Protein AF-A0A7S7EQX2-F1 (afdb_monomer_lite)

Foldseek 3Di:
DDFWDDDDDDQAADQDGADDPDPACEPVQQVRVVVSCVSVVPQAEEIEEEQRHPDLVSCVVLQLRRYHYQYDHPDPDQKDKDKAFADCDDQDVVLLADSGSVSSNNCQNPQHHRPSCPPALKHKDKWFFDEKFKWFADPVRQWIAGLQGDIWGFDDADVQKTKTWDQVCQRRDPWHLDSDPGTDIDIAHNPRGIAMTTTIDDDGGPGHDDPPDDHDPVRPPDPDRRMMMMMMGGNDVVSNVSSCVHPVVLVCCLCPVVVPVDAPDDDRVNSSVRVVVSSVVSNVVSCCVPPNPVVVVVVVVD

Secondary structure (DSSP, 8-state):
--------TT------------SSSTTHHHHHHHHHHHHHT-SSEEEEE-GGG--HHHHHHHHHTTEEEEE--SSS-SEEEEEEE-------HHHHH---HHHHHHHHHTT---GGGTTSSEEEEEEEEEEEEEEEE-TTSSEEE-TTS-EEEEEEEETTEEEEE-HHHHHH-SS-S-SSSSPPEEEE-TT--EEEEEEESSS--SS---TTPPPPGGGG-S---SEEEEEEEE--HHHHHHHIIIIIHHHHIIIIISSTTS-SS-SHHHHHHHHHHHHHHHHHHHHHHHHHHHHHHHHHH-

pLDDT: mean 86.02, std 11.88, range [25.12, 95.94]

Sequence (302 aa):
MRGIFLSLLRRAILGDYLVTNHLNDQGLLHKFSKQLTRTMDIPCVSVIADKGYDSKEEIETCILNGIVPYVGFKDDKEERILTLDYEKKEITEKIRISTVPIHISACLHAGVLPSCYENTNISIEVRSEGYLGCFQRSLDQKTAICPMGFTLRRVKTKGEGMVYASRSSCRQCANRCTPSKSHKTVYFGPKAVYVAVKMYGEYPPVNVPPPDFIPHNSFFVKNRTKKTVLIRIRDDIPKQKERLCISEHPFGTVKWYHGAHYVLCKGIEKTTAELGLSFLAYNLRRAVNLIGTRAILEGIKA

Radius of gyration: 24.61 Å; chains: 1; bounding box: 58×42×76 Å

Structure (mmCIF, N/CA/C/O backbone):
data_AF-A0A7S7EQX2-F1
#
_entry.id   AF-A0A7S7EQX2-F1
#
loop_
_atom_site.group_PDB
_atom_site.id
_atom_site.type_symbol
_atom_site.label_atom_id
_atom_site.label_alt_id
_atom_site.label_comp_id
_atom_site.label_asym_id
_atom_site.label_entity_id
_atom_site.label_seq_id
_atom_site.pdbx_PDB_ins_code
_atom_site.Cartn_x
_atom_site.Cartn_y
_atom_site.Cartn_z
_atom_site.occupancy
_atom_site.B_iso_or_equiv
_atom_site.auth_seq_id
_atom_site.auth_comp_id
_atom_site.auth_asym_id
_atom_site.auth_atom_id
_atom_site.pdbx_PDB_model_num
ATOM 1 N N . MET A 1 1 ? 14.530 14.273 -6.989 1.00 36.34 1 MET A N 1
ATOM 2 C CA . MET A 1 1 ? 14.421 13.255 -8.056 1.00 36.34 1 MET A CA 1
ATOM 3 C C . MET A 1 1 ? 14.244 11.902 -7.384 1.00 36.34 1 MET A C 1
ATOM 5 O O . MET A 1 1 ? 15.176 11.450 -6.731 1.00 36.34 1 MET A O 1
ATOM 9 N N . ARG A 1 2 ? 13.044 11.321 -7.430 1.00 27.64 2 ARG A N 1
ATOM 10 C CA . ARG A 1 2 ? 12.745 9.988 -6.888 1.00 27.64 2 ARG A CA 1
ATOM 11 C C . ARG A 1 2 ? 11.834 9.288 -7.898 1.00 27.64 2 ARG A C 1
ATOM 13 O O . ARG A 1 2 ? 10.865 9.890 -8.345 1.00 27.64 2 ARG A O 1
ATOM 20 N N . GLY A 1 3 ? 12.216 8.087 -8.320 1.00 35.28 3 GLY A N 1
ATOM 21 C CA . GLY A 1 3 ? 11.501 7.272 -9.301 1.00 35.28 3 GLY A CA 1
ATOM 22 C C . GLY A 1 3 ? 11.442 5.828 -8.815 1.00 35.28 3 GLY A C 1
ATOM 23 O O . GLY A 1 3 ? 12.375 5.356 -8.167 1.00 35.28 3 GLY A O 1
ATOM 24 N N . ILE A 1 4 ? 10.325 5.159 -9.079 1.00 31.33 4 ILE A N 1
ATOM 25 C CA . ILE A 1 4 ? 10.001 3.806 -8.616 1.00 31.33 4 ILE A CA 1
ATOM 26 C C . ILE A 1 4 ? 10.137 2.865 -9.814 1.00 31.33 4 ILE A C 1
ATOM 28 O O . ILE A 1 4 ? 9.645 3.220 -10.872 1.00 31.33 4 ILE A O 1
ATOM 32 N N . PHE A 1 5 ? 10.774 1.694 -9.701 1.00 40.97 5 PHE A N 1
ATOM 33 C CA . PHE A 1 5 ? 10.949 0.787 -10.851 1.00 40.97 5 PHE A CA 1
ATOM 34 C C . PHE A 1 5 ? 10.931 -0.691 -10.464 1.00 40.97 5 PHE A C 1
ATOM 36 O O . PHE A 1 5 ? 11.388 -1.065 -9.384 1.00 40.97 5 PHE A O 1
ATOM 43 N N . LEU A 1 6 ? 10.425 -1.528 -11.376 1.00 26.27 6 LEU A N 1
ATOM 44 C CA . LEU A 1 6 ? 10.348 -2.981 -11.246 1.00 26.27 6 LEU A CA 1
ATOM 45 C C . LEU A 1 6 ? 11.220 -3.687 -12.300 1.00 26.27 6 LEU A C 1
ATOM 47 O O . LEU A 1 6 ? 11.040 -3.404 -13.477 1.00 26.27 6 LEU A O 1
ATOM 51 N N . SER A 1 7 ? 12.081 -4.643 -11.912 1.00 30.14 7 SER A N 1
ATOM 52 C CA . SER A 1 7 ? 12.517 -5.777 -12.766 1.00 30.14 7 SER A CA 1
ATOM 53 C C . SER A 1 7 ? 13.454 -6.744 -12.025 1.00 30.14 7 SER A C 1
ATOM 55 O O . SER A 1 7 ? 14.461 -6.300 -11.507 1.00 30.14 7 SER A O 1
ATOM 57 N N . LEU A 1 8 ? 13.240 -8.057 -12.067 1.00 25.12 8 LEU A N 1
ATOM 58 C CA . LEU A 1 8 ? 14.156 -9.069 -11.510 1.00 25.12 8 LEU A CA 1
ATOM 59 C C . LEU A 1 8 ? 15.626 -8.961 -12.007 1.00 25.12 8 LEU A C 1
ATOM 61 O O . LEU A 1 8 ? 15.900 -8.684 -13.173 1.00 25.12 8 LEU A O 1
ATOM 65 N N . LEU A 1 9 ? 16.554 -9.198 -11.069 1.00 34.47 9 LEU A N 1
ATOM 66 C CA . LEU A 1 9 ? 17.998 -9.508 -11.150 1.00 34.47 9 LEU A CA 1
ATOM 67 C C . LEU A 1 9 ? 18.755 -9.331 -12.499 1.00 34.47 9 LEU A C 1
ATOM 69 O O . LEU A 1 9 ? 18.550 -10.030 -13.486 1.00 34.47 9 LEU A O 1
ATOM 73 N N . ARG A 1 10 ? 19.780 -8.458 -12.468 1.00 43.38 10 ARG A N 1
ATOM 74 C CA . ARG A 1 10 ? 20.871 -8.254 -13.459 1.00 43.38 10 ARG A CA 1
ATOM 75 C C . ARG A 1 10 ? 20.495 -7.790 -14.880 1.00 43.38 10 ARG A C 1
ATOM 77 O O . ARG A 1 10 ? 21.411 -7.556 -15.667 1.00 43.38 10 ARG A O 1
ATOM 84 N N . ARG A 1 11 ? 19.226 -7.553 -15.227 1.00 58.97 11 ARG A N 1
ATOM 85 C CA . ARG A 1 11 ? 18.807 -7.107 -16.581 1.00 58.97 11 ARG A CA 1
ATOM 86 C C . ARG A 1 11 ? 17.840 -5.910 -16.572 1.00 58.97 11 ARG A C 1
ATOM 88 O O . ARG A 1 11 ? 16.872 -5.899 -17.316 1.00 58.97 11 ARG A O 1
ATOM 95 N N . ALA A 1 12 ? 18.097 -4.902 -15.739 1.00 70.81 12 ALA A N 1
ATOM 96 C CA . ALA A 1 12 ? 17.224 -3.731 -15.653 1.00 70.81 12 ALA A CA 1
ATOM 97 C C . ALA A 1 12 ? 17.356 -2.814 -16.886 1.00 70.81 12 ALA A C 1
ATOM 99 O O . ALA A 1 12 ? 18.465 -2.421 -17.256 1.00 70.81 12 ALA A O 1
ATOM 100 N N . ILE A 1 13 ? 16.215 -2.476 -17.488 1.00 84.94 13 ILE A N 1
ATOM 101 C CA . ILE A 1 13 ? 16.019 -1.409 -18.480 1.00 84.94 13 ILE A CA 1
ATOM 102 C C . ILE A 1 13 ? 15.026 -0.419 -17.861 1.00 84.94 13 ILE A C 1
ATOM 104 O O . ILE A 1 13 ? 14.125 -0.820 -17.124 1.00 84.94 13 ILE A O 1
ATOM 108 N N . LEU A 1 14 ? 15.195 0.875 -18.127 1.00 87.62 14 LEU A N 1
ATOM 109 C CA . LEU A 1 14 ? 14.266 1.899 -17.658 1.00 87.62 14 LEU A CA 1
ATOM 110 C C . LEU A 1 14 ? 13.021 1.899 -18.552 1.00 87.62 14 LEU A C 1
ATOM 112 O O . LEU A 1 14 ? 13.115 2.258 -19.722 1.00 87.62 14 LEU A O 1
ATOM 116 N N . GLY A 1 15 ? 11.876 1.478 -18.012 1.00 86.19 15 GLY A N 1
ATOM 117 C CA . GLY A 1 15 ? 10.617 1.418 -18.767 1.00 86.19 15 GLY A CA 1
ATOM 118 C C . GLY A 1 15 ? 9.878 2.755 -18.873 1.00 86.19 15 GLY A C 1
ATOM 119 O O . GLY A 1 15 ? 9.155 2.977 -19.833 1.00 86.19 15 GLY A O 1
ATOM 120 N N . ASP A 1 16 ? 10.055 3.650 -17.902 1.00 90.00 16 ASP A N 1
ATOM 121 C CA . ASP A 1 16 ? 9.425 4.975 -17.895 1.00 90.00 16 ASP A CA 1
ATOM 122 C C . ASP A 1 16 ? 10.196 5.924 -16.959 1.00 90.00 16 ASP A C 1
ATOM 124 O O . ASP A 1 16 ? 11.236 5.537 -16.438 1.00 90.00 16 ASP A O 1
ATOM 128 N N . TYR A 1 17 ? 9.746 7.157 -16.731 1.00 88.94 17 TYR A N 1
ATOM 129 C CA . TYR A 1 17 ? 10.233 8.039 -15.664 1.00 88.94 17 TYR A CA 1
ATOM 130 C C . TYR A 1 17 ? 9.262 9.198 -15.413 1.00 88.94 17 TYR A C 1
ATOM 132 O O . TYR A 1 17 ? 8.471 9.582 -16.271 1.00 88.94 17 TYR A O 1
ATOM 140 N N . LEU A 1 18 ? 9.324 9.781 -14.211 1.00 88.31 18 LEU A N 1
ATOM 141 C CA . LEU A 1 18 ? 8.480 10.913 -13.828 1.00 88.31 18 LEU A CA 1
ATOM 142 C C . LEU A 1 18 ? 9.314 12.023 -13.185 1.00 88.31 18 LEU A C 1
ATOM 144 O O . LEU A 1 18 ? 9.998 11.811 -12.182 1.00 88.31 18 LEU A O 1
ATOM 148 N N . VAL A 1 19 ? 9.210 13.229 -13.743 1.00 88.12 19 VAL A N 1
ATOM 149 C CA . VAL A 1 19 ? 9.764 14.459 -13.164 1.00 88.12 19 VAL A CA 1
ATOM 150 C C . VAL A 1 19 ? 8.654 15.201 -12.432 1.00 88.12 19 VAL A C 1
ATOM 152 O O . VAL A 1 19 ? 7.532 15.324 -12.922 1.00 88.12 19 VAL A O 1
ATOM 155 N N . THR A 1 20 ? 8.952 15.681 -11.229 1.00 86.50 20 THR A N 1
ATOM 156 C CA . THR A 1 20 ? 7.958 16.287 -10.346 1.00 86.50 20 THR A CA 1
ATOM 157 C C . THR A 1 20 ? 8.558 17.410 -9.509 1.00 86.50 20 THR A C 1
ATOM 159 O O . THR A 1 20 ? 9.720 17.336 -9.110 1.00 86.50 20 THR A O 1
ATOM 162 N N . ASN A 1 21 ? 7.733 18.419 -9.215 1.00 85.19 21 ASN A N 1
ATOM 163 C CA . ASN A 1 21 ? 8.021 19.478 -8.243 1.00 85.19 21 ASN A CA 1
ATOM 164 C C . ASN A 1 21 ? 7.463 19.152 -6.844 1.00 85.19 21 ASN A C 1
ATOM 166 O O . ASN A 1 21 ? 7.590 19.960 -5.926 1.00 85.19 21 ASN A O 1
ATOM 170 N N . HIS A 1 22 ? 6.812 17.996 -6.674 1.00 80.81 22 HIS A N 1
ATOM 171 C CA . HIS A 1 22 ? 6.327 17.562 -5.369 1.00 80.81 22 HIS A CA 1
ATOM 172 C C . HIS A 1 22 ? 7.506 17.324 -4.417 1.00 80.81 22 HIS A C 1
ATOM 174 O O . HIS A 1 22 ? 8.482 16.659 -4.759 1.00 80.81 22 HIS A O 1
ATOM 180 N N . LEU A 1 23 ? 7.396 17.885 -3.211 1.00 75.69 23 LEU A N 1
ATOM 181 C CA . LEU A 1 23 ? 8.416 17.791 -2.162 1.00 75.69 23 LEU A CA 1
ATOM 182 C C . LEU A 1 23 ? 8.441 16.412 -1.487 1.00 75.69 23 LEU A C 1
ATOM 184 O O . LEU A 1 23 ? 9.443 16.047 -0.877 1.00 75.69 23 LEU A O 1
ATOM 188 N N . ASN A 1 24 ? 7.340 15.663 -1.569 1.00 78.62 24 ASN A N 1
ATOM 189 C CA . ASN A 1 24 ? 7.198 14.337 -0.985 1.00 78.62 24 ASN A CA 1
ATOM 190 C C . ASN A 1 24 ? 6.793 13.301 -2.042 1.00 78.62 24 ASN A C 1
ATOM 192 O O . ASN A 1 24 ? 6.376 13.635 -3.150 1.00 78.62 24 ASN A O 1
ATOM 196 N N . ASP A 1 25 ? 6.930 12.033 -1.668 1.00 80.44 25 ASP A N 1
ATOM 197 C CA . ASP A 1 25 ? 6.708 10.899 -2.571 1.00 80.44 25 ASP A CA 1
ATOM 198 C C . ASP A 1 25 ? 5.241 10.456 -2.640 1.00 80.44 25 ASP A C 1
ATOM 200 O O . ASP A 1 25 ? 4.890 9.536 -3.376 1.00 80.44 25 ASP A O 1
ATOM 204 N N . GLN A 1 26 ? 4.373 11.091 -1.852 1.00 75.75 26 GLN A N 1
ATOM 205 C CA . GLN A 1 26 ? 2.966 10.720 -1.768 1.00 75.75 26 GLN A CA 1
ATOM 206 C C . GLN A 1 26 ? 2.231 11.121 -3.049 1.00 75.75 26 GLN A C 1
ATOM 208 O O . GLN A 1 26 ? 2.373 12.241 -3.534 1.00 75.75 26 GLN A O 1
ATOM 213 N N . GLY A 1 27 ? 1.414 10.214 -3.585 1.00 76.06 27 GLY A N 1
ATOM 214 C CA . GLY A 1 27 ? 0.658 10.438 -4.820 1.00 76.06 27 GLY A CA 1
ATOM 215 C C . GLY A 1 27 ? 1.460 10.190 -6.102 1.00 76.06 27 GLY A C 1
ATOM 216 O O . GLY A 1 27 ? 0.934 10.390 -7.201 1.00 76.06 27 GLY A O 1
ATOM 217 N N . LEU A 1 28 ? 2.726 9.773 -5.991 1.00 87.69 28 LEU A N 1
ATOM 218 C CA . LEU A 1 28 ? 3.572 9.464 -7.140 1.00 87.69 28 LEU A CA 1
ATOM 219 C C . LEU A 1 28 ? 3.525 7.987 -7.546 1.00 87.69 28 LEU A C 1
ATOM 221 O O . LEU A 1 28 ? 3.680 7.703 -8.730 1.00 87.69 28 LEU A O 1
ATOM 225 N N . LEU A 1 29 ? 3.294 7.058 -6.614 1.00 89.75 29 LEU A N 1
ATOM 226 C CA . LEU A 1 29 ? 3.273 5.617 -6.878 1.00 89.75 29 LEU A CA 1
ATOM 227 C C . LEU A 1 29 ? 2.165 5.254 -7.864 1.00 89.75 29 LEU A C 1
ATOM 229 O O . LEU A 1 29 ? 2.442 4.630 -8.887 1.00 89.75 29 LEU A O 1
ATOM 233 N N . HIS A 1 30 ? 0.926 5.678 -7.606 1.00 90.94 30 HIS A N 1
ATOM 234 C CA . HIS A 1 30 ? -0.195 5.374 -8.502 1.00 90.94 30 HIS A CA 1
ATOM 235 C C . HIS A 1 30 ? -0.024 6.055 -9.860 1.00 90.94 30 HIS A C 1
ATOM 237 O O . HIS A 1 30 ? -0.151 5.407 -10.901 1.00 90.94 30 HIS A O 1
ATOM 243 N N . LYS A 1 31 ? 0.328 7.347 -9.851 1.00 90.69 31 LYS A N 1
ATOM 244 C CA . LYS A 1 31 ? 0.519 8.145 -11.067 1.00 90.69 31 LYS A CA 1
ATOM 245 C C . LYS A 1 31 ? 1.589 7.537 -11.971 1.00 90.69 31 LYS A C 1
ATOM 247 O O . LYS A 1 31 ? 1.336 7.341 -13.157 1.00 90.69 31 LYS A O 1
ATOM 252 N N . PHE A 1 32 ? 2.752 7.218 -11.405 1.00 91.00 32 PHE A N 1
ATOM 253 C CA . PHE A 1 32 ? 3.854 6.600 -12.131 1.00 91.00 32 PHE A CA 1
ATOM 254 C C . PHE A 1 32 ? 3.469 5.217 -12.665 1.00 91.00 32 PHE A C 1
ATOM 256 O O . PHE A 1 32 ? 3.668 4.933 -13.840 1.00 91.00 32 PHE A O 1
ATOM 263 N N . SER A 1 33 ? 2.841 4.377 -11.840 1.00 91.62 33 SER A N 1
ATOM 264 C CA . SER A 1 33 ? 2.420 3.032 -12.258 1.00 91.62 33 SER A CA 1
ATOM 265 C C . SER A 1 33 ? 1.409 3.079 -13.410 1.00 91.62 33 SER A C 1
ATOM 267 O O . SER A 1 33 ? 1.471 2.281 -14.342 1.00 91.62 33 SER A O 1
ATOM 269 N N . LYS A 1 34 ? 0.493 4.052 -13.393 1.00 91.50 34 LYS A N 1
ATOM 270 C CA . LYS A 1 34 ? -0.467 4.272 -14.480 1.00 91.50 34 LYS A CA 1
ATOM 271 C C . LYS A 1 34 ? 0.199 4.772 -15.765 1.00 91.50 34 LYS A C 1
ATOM 273 O O . LYS A 1 34 ? -0.275 4.470 -16.853 1.00 91.50 34 LYS A O 1
ATOM 278 N N . GLN A 1 35 ? 1.268 5.555 -15.649 1.00 91.38 35 GLN A N 1
ATOM 279 C CA . GLN A 1 35 ? 2.084 5.958 -16.794 1.00 91.38 35 GLN A CA 1
ATOM 280 C C . GLN A 1 35 ? 2.779 4.728 -17.392 1.00 91.38 35 GLN A C 1
ATOM 282 O O . GLN A 1 35 ? 2.562 4.422 -18.558 1.00 91.38 35 GLN A O 1
ATOM 287 N N . LEU A 1 36 ? 3.457 3.941 -16.552 1.00 90.88 36 LEU A N 1
ATOM 288 C CA . LEU A 1 36 ? 4.188 2.741 -16.956 1.00 90.88 36 LEU A CA 1
ATOM 289 C C . LEU A 1 36 ? 3.298 1.700 -17.651 1.00 90.88 36 LEU A C 1
ATOM 291 O O . LEU A 1 36 ? 3.681 1.158 -18.680 1.00 90.88 36 LEU A O 1
ATOM 295 N N . THR A 1 37 ? 2.108 1.426 -17.111 1.00 89.69 37 THR A N 1
ATOM 296 C CA . THR A 1 37 ? 1.149 0.481 -17.722 1.00 89.69 37 THR A CA 1
ATOM 297 C C . THR A 1 37 ? 0.721 0.912 -19.124 1.00 89.69 37 THR A C 1
ATOM 299 O O . THR A 1 37 ? 0.600 0.066 -20.002 1.00 89.69 37 THR A O 1
ATOM 302 N N . ARG A 1 38 ? 0.554 2.221 -19.361 1.00 91.19 38 ARG A N 1
ATOM 303 C CA . ARG A 1 38 ? 0.248 2.774 -20.690 1.00 91.19 38 ARG A CA 1
ATOM 304 C C . ARG A 1 38 ? 1.447 2.707 -21.627 1.00 91.19 38 ARG A C 1
ATOM 306 O O . ARG A 1 38 ? 1.280 2.344 -22.781 1.00 91.19 38 ARG A O 1
ATOM 313 N N . THR A 1 39 ? 2.631 3.059 -21.134 1.00 88.31 39 THR A N 1
ATOM 314 C CA . THR A 1 39 ? 3.873 3.061 -21.918 1.00 88.31 39 THR A CA 1
ATOM 315 C C . THR A 1 39 ? 4.254 1.653 -22.371 1.00 88.31 39 THR A C 1
ATOM 317 O O . THR A 1 39 ? 4.691 1.467 -23.500 1.00 88.31 39 THR A O 1
ATOM 320 N N . MET A 1 40 ? 4.070 0.659 -21.500 1.00 86.50 40 MET A N 1
ATOM 321 C CA . MET A 1 40 ? 4.450 -0.731 -21.765 1.00 86.50 40 MET A CA 1
ATOM 322 C C . MET A 1 40 ? 3.318 -1.574 -22.368 1.00 86.50 40 MET A C 1
ATOM 324 O O . MET A 1 40 ? 3.561 -2.728 -22.699 1.00 86.50 40 MET A O 1
ATOM 328 N N . ASP A 1 41 ? 2.098 -1.034 -22.460 1.00 89.88 41 ASP A N 1
ATOM 329 C CA . ASP A 1 41 ? 0.871 -1.770 -22.810 1.00 89.88 41 ASP A CA 1
ATOM 330 C C . ASP A 1 41 ? 0.657 -3.040 -21.956 1.00 89.88 41 ASP A C 1
ATOM 332 O O . ASP A 1 41 ? 0.253 -4.104 -22.422 1.00 89.88 41 ASP A O 1
ATOM 336 N N . ILE A 1 42 ? 0.967 -2.935 -20.657 1.00 88.38 42 ILE A N 1
ATOM 337 C CA . ILE A 1 42 ? 0.795 -4.024 -19.689 1.00 88.38 42 ILE A CA 1
ATOM 338 C C . ILE A 1 42 ? -0.315 -3.621 -18.717 1.00 88.38 42 ILE A C 1
ATOM 340 O O . ILE A 1 42 ? -0.158 -2.634 -17.995 1.00 88.38 42 ILE A O 1
ATOM 344 N N . PRO A 1 43 ? -1.420 -4.379 -18.623 1.00 85.69 43 PRO A N 1
ATOM 345 C CA . PRO A 1 43 ? -2.586 -3.948 -17.858 1.00 85.69 43 PRO A CA 1
ATOM 346 C C . PRO A 1 43 ? -2.425 -4.132 -16.340 1.00 85.69 43 PRO A C 1
ATOM 348 O O . PRO A 1 43 ? -3.087 -3.444 -15.565 1.00 85.69 43 PRO A O 1
ATOM 351 N N . CYS A 1 44 ? -1.551 -5.040 -15.896 1.00 89.69 44 CYS A N 1
ATOM 352 C CA . CYS A 1 44 ? -1.255 -5.261 -14.481 1.00 89.69 44 CYS A CA 1
ATOM 353 C C . CYS A 1 44 ? 0.251 -5.307 -14.246 1.00 89.69 44 CYS A C 1
ATOM 355 O O . CYS A 1 44 ? 0.975 -6.025 -14.931 1.00 89.69 44 CYS A O 1
ATOM 357 N N . VAL A 1 45 ? 0.728 -4.560 -13.253 1.00 90.69 45 VAL A N 1
ATOM 358 C CA . VAL A 1 45 ? 2.161 -4.405 -12.995 1.00 90.69 45 VAL A CA 1
ATOM 359 C C . VAL A 1 45 ? 2.448 -4.522 -11.507 1.00 90.69 45 VAL A C 1
ATOM 361 O O . VAL A 1 45 ? 1.726 -3.988 -10.667 1.00 90.69 45 VAL A O 1
ATOM 364 N N . SER A 1 46 ? 3.518 -5.228 -11.160 1.00 91.12 46 SER A N 1
ATOM 365 C CA . SER A 1 46 ? 4.073 -5.151 -9.810 1.00 91.12 46 SER A CA 1
ATOM 366 C C . SER A 1 46 ? 4.948 -3.911 -9.707 1.00 91.12 46 SER A C 1
ATOM 368 O O . SER A 1 46 ? 5.625 -3.560 -10.665 1.00 91.12 46 SER A O 1
ATOM 370 N N . VAL A 1 47 ? 4.968 -3.232 -8.563 1.00 89.31 47 VAL A N 1
ATOM 371 C CA . VAL A 1 47 ? 5.781 -2.020 -8.372 1.00 89.31 47 VAL A CA 1
ATOM 372 C C . VAL A 1 47 ? 6.461 -2.079 -7.013 1.00 89.31 47 VAL A C 1
ATOM 374 O O . VAL A 1 47 ? 5.788 -2.252 -6.004 1.00 89.31 47 VAL A O 1
ATOM 377 N N . ILE A 1 48 ? 7.790 -1.957 -6.982 1.00 89.38 48 ILE A N 1
ATOM 378 C CA . ILE A 1 48 ? 8.586 -2.010 -5.749 1.00 89.38 48 ILE A CA 1
ATOM 379 C C . ILE A 1 48 ? 9.036 -0.602 -5.376 1.00 89.38 48 ILE A C 1
ATOM 381 O O . ILE A 1 48 ? 9.678 0.065 -6.186 1.00 89.38 48 ILE A O 1
ATOM 385 N N . ALA A 1 49 ? 8.738 -0.164 -4.152 1.00 88.25 49 ALA A N 1
ATOM 386 C CA . ALA A 1 49 ? 9.033 1.189 -3.692 1.00 88.25 49 ALA A CA 1
ATOM 387 C C . ALA A 1 49 ? 9.576 1.237 -2.255 1.00 88.25 49 ALA A C 1
ATOM 389 O O . ALA A 1 49 ? 9.372 0.338 -1.430 1.00 88.25 49 ALA A O 1
ATOM 390 N N . ASP A 1 50 ? 10.277 2.329 -1.950 1.00 86.00 50 ASP A N 1
ATOM 391 C CA . ASP A 1 50 ? 10.778 2.589 -0.605 1.00 86.00 50 ASP A CA 1
ATOM 392 C C . ASP A 1 50 ? 9.651 2.973 0.375 1.00 86.00 50 ASP A C 1
ATOM 394 O O . ASP A 1 50 ? 8.477 3.100 0.019 1.00 86.00 50 ASP A O 1
ATOM 398 N N . LYS A 1 51 ? 10.025 3.171 1.643 1.00 85.50 51 LYS A N 1
ATOM 399 C CA . LYS A 1 51 ? 9.089 3.555 2.706 1.00 85.50 51 LYS A CA 1
ATOM 400 C C . LYS A 1 51 ? 8.458 4.936 2.477 1.00 85.50 51 LYS A C 1
ATOM 402 O O . LYS A 1 51 ? 7.424 5.217 3.073 1.00 85.50 51 LYS A O 1
ATOM 407 N N . GLY A 1 52 ? 9.040 5.809 1.652 1.00 84.19 52 GLY A N 1
ATOM 408 C CA . GLY A 1 52 ? 8.514 7.142 1.341 1.00 84.19 52 GLY A CA 1
ATOM 409 C C . GLY A 1 52 ? 7.125 7.092 0.703 1.00 84.19 52 GLY A C 1
ATOM 410 O O . GLY A 1 52 ? 6.256 7.890 1.070 1.00 84.19 52 GLY A O 1
ATOM 411 N N . TYR A 1 53 ? 6.882 6.075 -0.127 1.00 85.50 53 TYR A N 1
ATOM 412 C CA . TYR A 1 53 ? 5.620 5.830 -0.836 1.00 85.50 53 TYR A CA 1
ATOM 413 C C . TYR A 1 53 ? 4.559 5.091 -0.003 1.00 85.50 53 TYR A C 1
ATOM 415 O O . TYR A 1 53 ? 3.493 4.757 -0.515 1.00 85.50 53 TYR A O 1
ATOM 423 N N . ASP A 1 54 ? 4.814 4.820 1.285 1.00 85.94 54 ASP A N 1
ATOM 424 C CA . ASP A 1 54 ? 3.847 4.162 2.173 1.00 85.94 54 ASP A CA 1
ATOM 425 C C . ASP A 1 54 ? 2.689 5.114 2.519 1.00 85.94 54 ASP A C 1
ATOM 427 O O . ASP A 1 54 ? 2.716 5.840 3.525 1.00 85.94 54 ASP A O 1
ATOM 431 N N . SER A 1 55 ? 1.697 5.138 1.628 1.00 87.25 55 SER A N 1
ATOM 432 C CA . SER A 1 55 ? 0.425 5.848 1.730 1.00 87.25 55 SER A CA 1
ATOM 433 C C . SER A 1 55 ? -0.714 4.843 1.574 1.00 87.25 55 SER A C 1
ATOM 435 O O . SER A 1 55 ? -0.789 4.123 0.579 1.00 87.25 55 SER A O 1
ATOM 437 N N . LYS A 1 56 ? -1.608 4.770 2.566 1.00 85.88 56 LYS A N 1
ATOM 438 C CA . LYS A 1 56 ? -2.670 3.756 2.590 1.00 85.88 56 LYS A CA 1
ATOM 439 C C . LYS A 1 56 ? -3.657 3.969 1.445 1.00 85.88 56 LYS A C 1
ATOM 441 O O . LYS A 1 56 ? -4.016 3.012 0.768 1.00 85.88 56 LYS A O 1
ATOM 446 N N . GLU A 1 57 ? -4.072 5.213 1.243 1.00 88.12 57 GLU A N 1
ATOM 447 C CA . GLU A 1 57 ? -5.027 5.616 0.214 1.00 88.12 57 GLU A CA 1
ATOM 448 C C . GLU A 1 57 ? -4.476 5.334 -1.188 1.00 88.12 57 GLU A C 1
ATOM 450 O O . GLU A 1 57 ? -5.189 4.864 -2.074 1.00 88.12 57 GLU A O 1
ATOM 455 N N . GLU A 1 58 ? -3.181 5.571 -1.383 1.00 90.38 58 GLU A N 1
ATOM 456 C CA . GLU A 1 58 ? -2.523 5.345 -2.665 1.00 90.38 58 GLU A CA 1
ATOM 457 C C . GLU A 1 58 ? -2.319 3.858 -2.960 1.00 90.38 58 GLU A C 1
ATOM 459 O O . GLU A 1 58 ? -2.583 3.414 -4.075 1.00 90.38 58 GLU A O 1
ATOM 464 N N . ILE A 1 59 ? -1.908 3.076 -1.958 1.00 92.00 59 ILE A N 1
ATOM 465 C CA . ILE A 1 59 ? -1.771 1.620 -2.064 1.00 92.00 59 ILE A CA 1
ATOM 466 C C . ILE A 1 59 ? -3.131 0.974 -2.371 1.00 92.00 59 ILE A C 1
ATOM 468 O O . ILE A 1 59 ? -3.213 0.115 -3.246 1.00 92.00 59 ILE A O 1
ATOM 472 N N . GLU A 1 60 ? -4.204 1.420 -1.709 1.00 93.31 60 GLU A N 1
ATOM 473 C CA . GLU A 1 60 ? -5.578 1.002 -2.014 1.00 93.31 60 GLU A CA 1
ATOM 474 C C . GLU A 1 60 ? -5.940 1.324 -3.469 1.00 93.31 60 GLU A C 1
ATOM 476 O O . GLU A 1 60 ? -6.388 0.449 -4.205 1.00 93.31 60 GLU A O 1
ATOM 481 N N . THR A 1 61 ? -5.650 2.546 -3.924 1.00 94.00 61 THR A N 1
ATOM 482 C CA . THR A 1 61 ? -5.912 2.960 -5.311 1.00 94.00 61 THR A CA 1
ATOM 483 C C . THR A 1 61 ? -5.109 2.126 -6.317 1.00 94.00 61 THR A C 1
ATOM 485 O O . THR A 1 61 ? -5.636 1.767 -7.368 1.00 94.00 61 THR A O 1
ATOM 488 N N . CYS A 1 62 ? -3.857 1.776 -6.013 1.00 94.25 62 CYS A N 1
ATOM 489 C CA . CYS A 1 62 ? -3.036 0.899 -6.852 1.00 94.25 62 CYS A CA 1
ATOM 490 C C . CYS A 1 62 ? -3.685 -0.479 -7.027 1.00 94.25 62 CYS A C 1
ATOM 492 O O . CYS A 1 62 ? -3.875 -0.927 -8.159 1.00 94.25 62 CYS A O 1
ATOM 494 N N . ILE A 1 63 ? -4.105 -1.102 -5.925 1.00 95.06 63 ILE A N 1
ATOM 495 C CA . ILE A 1 63 ? -4.730 -2.432 -5.940 1.00 95.06 63 ILE A CA 1
ATOM 496 C C . ILE A 1 63 ? -6.095 -2.410 -6.641 1.00 95.06 63 ILE A C 1
ATOM 498 O O . ILE A 1 63 ? -6.481 -3.362 -7.304 1.00 95.06 63 ILE A O 1
ATOM 502 N N . LEU A 1 64 ? -6.841 -1.310 -6.575 1.00 94.88 64 LEU A N 1
ATOM 503 C CA . LEU A 1 64 ? -8.085 -1.196 -7.346 1.00 94.88 64 LEU A CA 1
ATOM 504 C C . LEU A 1 64 ? -7.844 -1.027 -8.861 1.00 94.88 64 LEU A C 1
ATOM 506 O O . LEU A 1 64 ? -8.781 -1.142 -9.644 1.00 94.88 64 LEU A O 1
ATOM 510 N N . ASN A 1 65 ? -6.607 -0.748 -9.288 1.00 93.88 65 ASN A N 1
ATOM 511 C CA . ASN A 1 65 ? -6.240 -0.470 -10.680 1.00 93.88 65 ASN A CA 1
ATOM 512 C C . ASN A 1 65 ? -5.256 -1.494 -11.278 1.00 93.88 65 ASN A C 1
ATOM 514 O O . ASN A 1 65 ? -4.553 -1.163 -12.228 1.00 93.88 65 ASN A O 1
ATOM 518 N N . GLY A 1 66 ? -5.164 -2.716 -10.744 1.00 92.62 66 GLY A N 1
ATOM 519 C CA . GLY A 1 66 ? -4.292 -3.745 -11.333 1.00 92.62 66 GLY A CA 1
ATOM 520 C C . GLY A 1 66 ? -2.810 -3.608 -10.979 1.00 92.62 66 GLY A C 1
ATOM 521 O O . GLY A 1 66 ? -1.974 -4.319 -11.528 1.00 92.62 66 GLY A O 1
ATOM 522 N N . ILE A 1 67 ? -2.459 -2.732 -10.037 1.00 93.31 67 ILE A N 1
ATOM 523 C CA . ILE A 1 67 ? -1.073 -2.513 -9.615 1.00 93.31 67 ILE A CA 1
ATOM 524 C C . ILE A 1 67 ? -0.828 -3.261 -8.302 1.00 93.31 67 ILE A C 1
ATOM 526 O O . ILE A 1 67 ? -1.603 -3.111 -7.360 1.00 93.31 67 ILE A O 1
ATOM 530 N N . VAL A 1 68 ? 0.253 -4.042 -8.227 1.00 93.12 68 VAL A N 1
ATOM 531 C CA . VAL A 1 68 ? 0.665 -4.806 -7.034 1.00 93.12 68 VAL A CA 1
ATOM 532 C C . VAL A 1 68 ? 1.811 -4.070 -6.327 1.00 93.12 68 VAL A C 1
ATOM 534 O O . VAL A 1 68 ? 2.952 -4.127 -6.795 1.00 93.12 68 VAL A O 1
ATOM 537 N N . PRO A 1 69 ? 1.547 -3.356 -5.217 1.00 92.12 69 PRO A N 1
ATOM 538 C CA . PRO A 1 69 ? 2.546 -2.516 -4.568 1.00 92.12 69 PRO A CA 1
ATOM 539 C C . PRO A 1 69 ? 3.365 -3.287 -3.518 1.00 92.12 69 PRO A C 1
ATOM 541 O O . PRO A 1 69 ? 2.872 -3.654 -2.451 1.00 92.12 69 PRO A O 1
ATOM 544 N N . TYR A 1 70 ? 4.659 -3.439 -3.780 1.00 90.81 70 TYR A N 1
ATOM 545 C CA . TYR A 1 70 ? 5.686 -3.895 -2.842 1.00 90.81 70 TYR A CA 1
ATOM 546 C C . TYR A 1 70 ? 6.363 -2.679 -2.205 1.00 90.81 70 TYR A C 1
ATOM 548 O O . TYR A 1 70 ? 7.464 -2.275 -2.577 1.00 90.81 70 TYR A O 1
ATOM 556 N N . VAL A 1 71 ? 5.649 -2.032 -1.285 1.00 88.44 71 VAL A N 1
ATOM 557 C CA . VAL A 1 71 ? 6.081 -0.780 -0.647 1.00 88.44 71 VAL A CA 1
ATOM 558 C C . VAL A 1 71 ? 6.561 -1.063 0.765 1.00 88.44 71 VAL A C 1
ATOM 560 O O . VAL A 1 71 ? 5.809 -1.627 1.565 1.00 88.44 71 VAL A O 1
ATOM 563 N N . GLY A 1 72 ? 7.772 -0.604 1.083 1.00 85.56 72 GLY A N 1
ATOM 564 C CA . GLY A 1 72 ? 8.376 -0.780 2.403 1.00 85.56 72 GLY A CA 1
ATOM 565 C C . GLY A 1 72 ? 7.527 -0.182 3.521 1.00 85.56 72 GLY A C 1
ATOM 566 O O . GLY A 1 72 ? 6.894 0.859 3.362 1.00 85.56 72 GLY A O 1
ATOM 567 N N . PHE A 1 73 ? 7.504 -0.843 4.673 1.00 84.94 73 PHE A N 1
ATOM 568 C CA . PHE A 1 73 ? 6.602 -0.468 5.754 1.00 84.94 73 PHE A CA 1
ATOM 569 C C . PHE A 1 73 ? 7.248 0.626 6.615 1.00 84.94 73 PHE A C 1
ATOM 571 O O . PHE A 1 73 ? 8.414 0.516 7.008 1.00 84.94 73 PHE A O 1
ATOM 578 N N . LYS A 1 74 ? 6.509 1.709 6.900 1.00 77.69 74 LYS A N 1
ATOM 579 C CA . LYS A 1 74 ? 6.972 2.760 7.828 1.00 77.69 74 LYS A CA 1
ATOM 580 C C . LYS A 1 74 ? 7.017 2.289 9.280 1.00 77.69 74 LYS A C 1
ATOM 582 O O . LYS A 1 74 ? 7.866 2.762 10.025 1.00 77.69 74 LYS A O 1
ATOM 587 N N . ASP A 1 75 ? 6.105 1.401 9.663 1.00 72.62 75 ASP A N 1
ATOM 588 C CA . ASP A 1 75 ? 6.026 0.835 11.011 1.00 72.62 75 ASP A CA 1
ATOM 589 C C . ASP A 1 75 ? 6.505 -0.625 10.989 1.00 72.62 75 ASP A C 1
ATOM 591 O O . ASP A 1 75 ? 6.341 -1.291 9.966 1.00 72.62 75 ASP A O 1
ATOM 595 N N . ASP A 1 76 ? 7.003 -1.140 12.115 1.00 68.25 76 ASP A N 1
ATOM 596 C CA . ASP A 1 76 ? 7.332 -2.563 12.270 1.00 68.25 76 ASP A CA 1
ATOM 597 C C . ASP A 1 76 ? 6.053 -3.407 12.272 1.00 68.25 76 ASP A C 1
ATOM 599 O O . ASP A 1 76 ? 5.364 -3.541 13.287 1.00 68.25 76 ASP A O 1
ATOM 603 N N . LYS A 1 77 ? 5.691 -3.924 11.097 1.00 74.56 77 LYS A N 1
ATOM 604 C CA . LYS A 1 77 ? 4.584 -4.861 10.907 1.00 74.56 77 LYS A CA 1
ATOM 605 C C . LYS A 1 77 ? 4.952 -5.885 9.855 1.00 74.56 77 LYS A C 1
ATOM 607 O O . LYS A 1 77 ? 5.674 -5.580 8.916 1.00 74.56 77 LYS A O 1
ATOM 612 N N . GLU A 1 78 ? 4.339 -7.049 9.972 1.00 78.62 78 GLU A N 1
ATOM 613 C CA . GLU A 1 78 ? 4.474 -8.129 8.995 1.00 78.62 78 GLU A CA 1
ATOM 614 C C . GLU A 1 78 ? 3.440 -8.017 7.866 1.00 78.62 78 GLU A C 1
ATOM 616 O O . GLU A 1 78 ? 3.664 -8.493 6.754 1.00 78.62 78 GLU A O 1
ATOM 621 N N . GLU A 1 79 ? 2.309 -7.350 8.125 1.00 83.62 79 GLU A N 1
ATOM 622 C CA . GLU A 1 79 ? 1.237 -7.167 7.148 1.00 83.62 79 GLU A CA 1
ATOM 623 C C . GLU A 1 79 ? 0.615 -5.761 7.170 1.00 83.62 79 GLU A C 1
ATOM 625 O O . GLU A 1 79 ? 0.471 -5.097 8.204 1.00 83.62 79 GLU A O 1
ATOM 630 N N . ARG A 1 80 ? 0.210 -5.307 5.982 1.00 85.69 80 ARG A N 1
ATOM 631 C CA . ARG A 1 80 ? -0.610 -4.117 5.769 1.00 85.69 80 ARG A CA 1
ATOM 632 C C . ARG A 1 80 ? -2.033 -4.555 5.458 1.00 85.69 80 ARG A C 1
ATOM 634 O O . ARG A 1 80 ? -2.262 -5.357 4.560 1.00 85.69 80 ARG A O 1
ATOM 641 N N . ILE A 1 81 ? -2.984 -3.981 6.187 1.00 86.75 81 ILE A N 1
ATOM 642 C CA . ILE A 1 81 ? -4.400 -4.324 6.072 1.00 86.75 81 ILE A CA 1
ATOM 643 C C . ILE A 1 81 ? -5.183 -3.142 5.506 1.00 86.75 81 ILE A C 1
ATOM 645 O O . ILE A 1 81 ? -5.183 -2.033 6.063 1.00 86.75 81 ILE A O 1
ATOM 649 N N . LEU A 1 82 ? -5.885 -3.397 4.408 1.00 87.75 82 LEU A N 1
ATOM 650 C CA . LEU A 1 82 ? -6.877 -2.503 3.825 1.00 87.75 82 LEU A CA 1
ATOM 651 C C . LEU A 1 82 ? -8.268 -3.089 4.046 1.00 87.75 82 LEU A C 1
ATOM 653 O O . LEU A 1 82 ? -8.446 -4.303 4.047 1.00 87.75 82 LEU A O 1
ATOM 657 N N . THR A 1 83 ? -9.249 -2.219 4.247 1.00 87.44 83 THR A N 1
ATOM 658 C CA . THR A 1 83 ? -10.642 -2.619 4.454 1.00 87.44 83 THR A CA 1
ATOM 659 C C . THR A 1 83 ? -11.469 -1.997 3.346 1.00 87.44 83 THR A C 1
ATOM 661 O O . THR A 1 83 ? -11.395 -0.782 3.165 1.00 87.44 83 THR A O 1
ATOM 664 N N . LEU A 1 84 ? -12.225 -2.826 2.634 1.00 89.44 84 LEU A N 1
ATOM 665 C CA . LEU A 1 84 ? -13.179 -2.421 1.610 1.00 89.44 84 LEU A CA 1
ATOM 666 C C . LEU A 1 84 ? -14.600 -2.791 2.042 1.00 89.44 84 LEU A C 1
ATOM 668 O O . LEU A 1 84 ? -14.818 -3.743 2.804 1.00 89.44 84 LEU A O 1
ATOM 672 N N . ASP A 1 85 ? -15.567 -2.045 1.523 1.00 89.25 85 ASP A N 1
ATOM 673 C CA . ASP A 1 85 ? -16.980 -2.360 1.694 1.00 89.25 85 ASP A CA 1
ATOM 674 C C . ASP A 1 85 ? -17.338 -3.606 0.878 1.00 89.25 85 ASP A C 1
ATOM 676 O O . ASP A 1 85 ? -16.939 -3.741 -0.277 1.00 89.25 85 ASP A O 1
ATOM 680 N N . TYR A 1 86 ? -18.069 -4.541 1.483 1.00 90.88 86 TYR A N 1
ATOM 681 C CA . TYR A 1 86 ? -18.478 -5.760 0.792 1.00 90.88 86 TYR A CA 1
ATOM 682 C C . TYR A 1 86 ? -19.692 -5.503 -0.103 1.00 90.88 86 TYR A C 1
ATOM 684 O O . TYR A 1 86 ? -20.736 -5.050 0.374 1.00 90.88 86 TYR A O 1
ATOM 692 N N . GLU A 1 87 ? -19.590 -5.897 -1.368 1.00 90.75 87 GLU A N 1
ATOM 693 C CA . GLU A 1 87 ? -20.692 -5.881 -2.325 1.00 90.75 87 GLU A CA 1
ATOM 694 C C . GLU A 1 87 ? -21.027 -7.309 -2.751 1.00 90.75 87 GLU A C 1
ATOM 696 O O . GLU A 1 87 ? -20.190 -8.026 -3.294 1.00 90.75 87 GLU A O 1
ATOM 701 N N . LYS A 1 88 ? -22.275 -7.743 -2.532 1.00 89.12 88 LYS A N 1
ATOM 702 C CA . LYS A 1 88 ? -22.713 -9.065 -2.992 1.00 89.12 88 LYS A CA 1
ATOM 703 C C . LYS A 1 88 ? -22.853 -9.043 -4.518 1.00 89.12 88 LYS A C 1
ATOM 705 O O . LYS A 1 88 ? -23.873 -8.594 -5.033 1.00 89.12 88 LYS A O 1
ATOM 710 N N . LYS A 1 89 ? -21.840 -9.547 -5.219 1.00 90.44 89 LYS A N 1
ATOM 711 C CA . LYS A 1 89 ? -21.831 -9.753 -6.672 1.00 90.44 89 LYS A CA 1
ATOM 712 C C . LYS A 1 89 ? -21.328 -11.156 -6.983 1.00 90.44 89 LYS A C 1
ATOM 714 O O . LYS A 1 89 ? -20.371 -11.621 -6.369 1.00 90.44 89 LYS A O 1
ATOM 719 N N . GLU A 1 90 ? -21.976 -11.823 -7.929 1.00 89.25 90 GLU A N 1
ATOM 720 C CA . GLU A 1 90 ? -21.494 -13.096 -8.461 1.00 89.25 90 GLU A CA 1
ATOM 721 C C . GLU A 1 90 ? -20.416 -12.809 -9.507 1.00 89.25 90 GLU A C 1
ATOM 723 O O . GLU A 1 90 ? -20.676 -12.208 -10.550 1.00 89.25 90 GLU A O 1
ATOM 728 N N . ILE A 1 91 ? -19.177 -13.182 -9.189 1.00 91.94 91 ILE A N 1
ATOM 729 C CA . ILE A 1 91 ? -18.027 -12.977 -10.068 1.00 91.94 91 ILE A CA 1
ATOM 730 C C . ILE A 1 91 ? -17.880 -14.207 -10.955 1.00 91.94 91 ILE 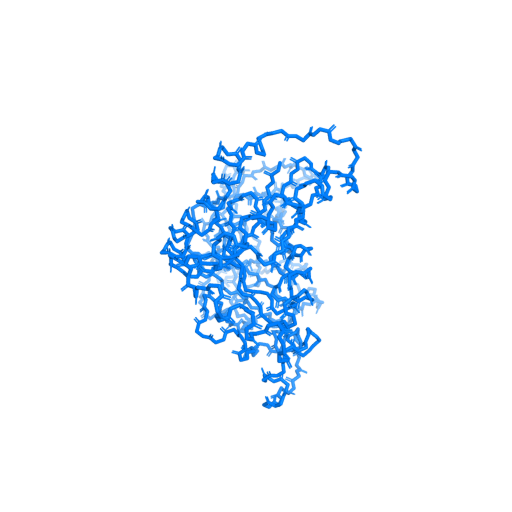A C 1
ATOM 732 O O . ILE A 1 91 ? -17.620 -15.306 -10.471 1.00 91.94 91 ILE A O 1
ATOM 736 N N . THR A 1 92 ? -18.043 -14.014 -12.261 1.00 94.44 92 THR A N 1
ATOM 737 C CA . THR A 1 92 ? -17.762 -15.058 -13.252 1.00 94.44 92 THR A CA 1
ATOM 738 C C . THR A 1 92 ? -16.262 -15.162 -13.514 1.00 94.44 92 THR A C 1
ATOM 740 O O . THR A 1 92 ? -15.521 -14.191 -13.344 1.00 94.44 92 THR A O 1
ATOM 743 N N . GLU A 1 93 ? -15.811 -16.312 -14.015 1.00 93.00 93 GLU A N 1
ATOM 744 C CA . GLU A 1 93 ? -14.392 -16.538 -14.322 1.00 93.00 93 GLU A CA 1
ATOM 745 C C . GLU A 1 93 ? -13.837 -15.525 -15.342 1.00 93.00 93 GLU A C 1
ATOM 747 O O . GLU A 1 93 ? -12.709 -15.056 -15.227 1.00 93.00 93 GLU A O 1
ATOM 752 N N . LYS A 1 94 ? -14.673 -15.072 -16.286 1.00 93.19 94 LYS A N 1
ATOM 753 C CA . LYS A 1 94 ? -14.310 -14.014 -17.245 1.00 93.19 94 LYS A CA 1
ATOM 754 C C . LYS A 1 94 ? -13.970 -12.688 -16.554 1.00 93.19 94 LYS A C 1
ATOM 756 O O . LYS A 1 94 ? -13.044 -11.998 -16.972 1.00 93.19 94 LYS A O 1
ATOM 761 N N . ILE A 1 95 ? -14.710 -12.331 -15.503 1.00 92.25 95 ILE A N 1
ATOM 762 C CA . ILE A 1 95 ? -14.469 -11.111 -14.718 1.00 92.25 95 ILE A CA 1
ATOM 763 C C . ILE A 1 95 ? -13.229 -11.296 -13.836 1.00 92.25 95 ILE A C 1
ATOM 765 O O . ILE A 1 95 ? -12.428 -10.371 -13.728 1.00 92.25 95 ILE A O 1
ATOM 769 N N . ARG A 1 96 ? -13.029 -12.495 -13.271 1.00 93.50 96 ARG A N 1
ATOM 770 C CA . ARG A 1 96 ? -11.849 -12.832 -12.459 1.00 93.50 96 ARG A CA 1
ATOM 771 C C . ARG A 1 96 ? -10.540 -12.732 -13.246 1.00 93.50 96 ARG A C 1
ATOM 773 O O . ARG A 1 96 ? -9.551 -12.253 -12.695 1.00 93.50 96 ARG A O 1
ATOM 780 N N . ILE A 1 97 ? -10.544 -13.181 -14.503 1.00 93.94 97 ILE A N 1
ATOM 781 C CA . ILE A 1 97 ? -9.367 -13.165 -15.388 1.00 93.94 97 ILE A CA 1
ATOM 782 C C . ILE A 1 97 ? -9.124 -11.780 -15.999 1.00 93.94 97 ILE A C 1
ATOM 784 O O . ILE A 1 97 ? -8.002 -11.435 -16.367 1.00 93.94 97 ILE A O 1
ATOM 788 N N . SER A 1 98 ? -10.172 -10.968 -16.113 1.00 94.44 98 SER A N 1
ATOM 789 C CA . SER A 1 98 ? -10.066 -9.643 -16.704 1.00 94.44 98 SER A CA 1
ATOM 790 C C . SER A 1 98 ? -9.143 -8.718 -15.906 1.00 94.44 98 SER A C 1
ATOM 792 O O . SER A 1 98 ? -9.313 -8.508 -14.709 1.00 94.44 98 SER A O 1
ATOM 794 N N . THR A 1 99 ? -8.269 -8.023 -16.626 1.00 92.06 99 THR A N 1
ATOM 795 C CA . THR A 1 99 ? -7.312 -7.048 -16.087 1.00 92.06 99 THR A CA 1
ATOM 796 C C . THR A 1 99 ? -7.829 -5.601 -16.092 1.00 92.06 99 THR A C 1
ATOM 798 O O . THR A 1 99 ? -7.122 -4.674 -15.704 1.00 92.06 99 THR A O 1
ATOM 801 N N . VAL A 1 100 ? -9.081 -5.380 -16.510 1.00 93.38 100 VAL A N 1
ATOM 802 C CA . VAL A 1 100 ? -9.729 -4.058 -16.489 1.00 93.38 100 VAL A CA 1
ATOM 803 C C . VAL A 1 100 ? -9.980 -3.598 -15.039 1.00 93.38 100 VAL A C 1
ATOM 805 O O . VAL A 1 100 ? -10.611 -4.342 -14.282 1.00 93.38 100 VAL A O 1
ATOM 808 N N . PRO A 1 101 ? -9.611 -2.358 -14.647 1.00 93.62 101 PRO A N 1
ATOM 809 C CA . PRO A 1 101 ? -9.761 -1.855 -13.273 1.00 93.62 101 PRO A CA 1
ATOM 810 C C . PRO A 1 101 ? -11.162 -2.001 -12.665 1.00 93.62 101 PRO A C 1
ATOM 812 O O . PRO A 1 101 ? -11.306 -2.311 -11.487 1.00 93.62 101 PRO A O 1
ATOM 815 N N . ILE A 1 102 ? -12.214 -1.823 -13.468 1.00 94.38 102 ILE A N 1
ATOM 816 C CA . ILE A 1 102 ? -13.605 -1.971 -13.011 1.00 94.38 102 ILE A CA 1
ATOM 817 C C . ILE A 1 102 ? -13.893 -3.419 -12.586 1.00 94.38 102 ILE A C 1
ATOM 819 O O . ILE A 1 102 ? -14.529 -3.643 -11.558 1.00 94.38 102 ILE A O 1
ATOM 823 N N . HIS A 1 103 ? -13.399 -4.399 -13.347 1.00 95.19 103 HIS A N 1
ATOM 824 C CA . HIS A 1 103 ? -13.555 -5.820 -13.032 1.00 95.19 103 HIS A CA 1
ATOM 825 C C . HIS A 1 103 ? -12.709 -6.214 -11.818 1.00 95.19 103 HIS A C 1
ATOM 827 O O . HIS A 1 103 ? -13.217 -6.881 -10.922 1.00 95.19 103 HIS A O 1
ATOM 833 N N . ILE A 1 104 ? -11.472 -5.715 -11.728 1.00 94.50 104 ILE A N 1
ATOM 834 C CA . ILE A 1 104 ? -10.593 -5.914 -10.564 1.00 94.50 104 ILE A CA 1
ATOM 835 C C . ILE A 1 104 ? -11.256 -5.384 -9.290 1.00 94.50 104 ILE A C 1
ATOM 837 O O . ILE A 1 104 ? -11.372 -6.108 -8.304 1.00 94.50 104 ILE A O 1
ATOM 841 N N . SER A 1 105 ? -11.748 -4.144 -9.323 1.00 95.19 105 SER A N 1
ATOM 842 C CA . SER A 1 105 ? -12.468 -3.535 -8.205 1.00 95.19 105 SER A CA 1
ATOM 843 C C . SER A 1 105 ? -13.695 -4.363 -7.807 1.00 95.19 105 SER A C 1
ATOM 845 O O . SER A 1 105 ? -13.862 -4.696 -6.635 1.00 95.19 105 SER A O 1
ATOM 847 N N . ALA A 1 106 ? -14.512 -4.789 -8.778 1.00 94.88 106 ALA A N 1
ATOM 848 C CA . ALA A 1 106 ? -15.681 -5.624 -8.513 1.00 94.88 106 ALA A CA 1
ATOM 849 C C . ALA A 1 106 ? -15.317 -6.964 -7.848 1.00 94.88 106 ALA A C 1
ATOM 851 O O . ALA A 1 106 ? -15.974 -7.354 -6.883 1.00 94.88 106 ALA A O 1
ATOM 852 N N . CYS A 1 107 ? -14.261 -7.639 -8.316 1.00 95.69 107 CYS A N 1
ATOM 853 C CA . CYS A 1 107 ? -13.741 -8.862 -7.701 1.00 95.69 107 CYS A CA 1
ATOM 854 C C . CYS A 1 107 ? -13.356 -8.628 -6.236 1.00 95.69 107 CYS A C 1
ATOM 856 O O . CYS A 1 107 ? -13.819 -9.348 -5.350 1.00 95.69 107 CYS A O 1
ATOM 858 N N . LEU A 1 108 ? -12.576 -7.577 -5.970 1.00 95.44 108 LEU A N 1
ATOM 859 C CA . LEU A 1 108 ? -12.114 -7.247 -4.624 1.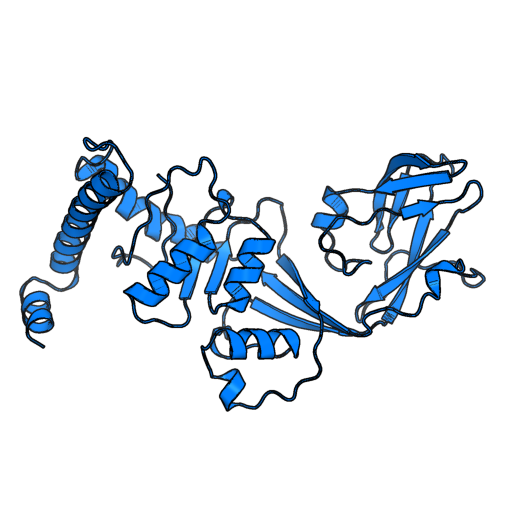00 95.44 108 LEU A CA 1
ATOM 860 C C . LEU A 1 108 ? -13.282 -6.907 -3.689 1.00 95.44 108 LEU A C 1
ATOM 862 O O . LEU A 1 108 ? -13.351 -7.436 -2.585 1.00 95.44 108 LEU A O 1
ATOM 866 N N . HIS A 1 109 ? -14.245 -6.093 -4.122 1.00 94.75 109 HIS A N 1
ATOM 867 C CA . HIS A 1 109 ? -15.431 -5.771 -3.319 1.00 94.75 109 HIS A CA 1
ATOM 868 C C . HIS A 1 109 ? -16.346 -6.987 -3.079 1.00 94.75 109 HIS A C 1
ATOM 870 O O . HIS A 1 109 ? -16.994 -7.071 -2.033 1.00 94.75 109 HIS A O 1
ATOM 876 N N . ALA A 1 110 ? -16.357 -7.962 -3.991 1.00 94.38 110 ALA A N 1
ATOM 877 C CA . ALA A 1 110 ? -17.047 -9.240 -3.809 1.00 94.38 110 ALA A CA 1
ATOM 878 C C . ALA A 1 110 ? -16.288 -10.230 -2.905 1.00 94.38 110 ALA A C 1
ATOM 880 O O . ALA A 1 110 ? -16.834 -11.277 -2.552 1.00 94.38 110 ALA A O 1
ATOM 881 N N . GLY A 1 111 ? -15.052 -9.910 -2.503 1.00 93.50 111 GLY A N 1
ATOM 882 C CA . GLY A 1 111 ? -14.213 -10.791 -1.693 1.00 93.50 111 GLY A CA 1
ATOM 883 C C . GLY A 1 111 ? -13.507 -11.895 -2.482 1.00 93.50 111 GLY A C 1
ATOM 884 O O . GLY A 1 111 ? -13.102 -12.892 -1.890 1.00 93.50 111 GLY A O 1
ATOM 885 N N . VAL A 1 112 ? -13.371 -11.738 -3.800 1.00 94.94 112 VAL A N 1
ATOM 886 C CA . VAL A 1 112 ? -12.712 -12.689 -4.705 1.00 94.94 112 VAL A CA 1
ATOM 887 C C . VAL A 1 112 ? -11.375 -12.110 -5.163 1.00 94.94 112 VAL A C 1
ATOM 889 O O . VAL A 1 112 ? -11.302 -10.951 -5.567 1.00 94.94 112 VAL A O 1
ATOM 892 N N . LEU A 1 113 ? -10.305 -12.909 -5.116 1.00 95.25 113 LEU A N 1
ATOM 893 C CA . LEU A 1 113 ? -8.988 -12.482 -5.593 1.00 95.25 113 LEU A CA 1
ATOM 894 C C . LEU A 1 113 ? -8.950 -12.530 -7.138 1.00 95.25 113 LEU A C 1
ATOM 896 O O . LEU A 1 113 ? -9.191 -13.601 -7.698 1.00 95.25 113 LEU A O 1
ATOM 900 N N . PRO A 1 114 ? -8.659 -11.413 -7.832 1.00 95.25 114 PRO A N 1
ATOM 901 C CA . PRO A 1 114 ? -8.424 -11.404 -9.278 1.00 95.25 114 PRO A CA 1
ATOM 902 C C . PRO A 1 114 ? -7.222 -12.274 -9.668 1.00 95.25 114 PRO A C 1
ATOM 904 O O . PRO A 1 114 ? -6.243 -12.333 -8.920 1.00 95.25 114 PRO A O 1
ATOM 907 N N . SER A 1 115 ? -7.243 -12.873 -10.863 1.00 94.25 115 SER A N 1
ATOM 908 C CA . SER A 1 115 ? -6.157 -13.764 -11.311 1.00 94.25 115 SER A CA 1
ATOM 909 C C . SER A 1 115 ? -4.805 -13.050 -11.416 1.00 94.25 115 SER A C 1
ATOM 911 O O . SER A 1 115 ? -3.765 -13.623 -11.107 1.00 94.25 115 SER A O 1
ATOM 913 N N . CYS A 1 116 ? -4.806 -11.759 -11.766 1.00 90.94 116 CYS A N 1
ATOM 914 C CA . CYS A 1 116 ? -3.593 -10.948 -11.861 1.00 90.94 116 CYS A CA 1
ATOM 915 C C . CYS A 1 116 ? -2.859 -10.771 -10.520 1.00 90.94 116 CYS A C 1
ATOM 917 O O . CYS A 1 116 ? -1.720 -10.307 -10.506 1.00 90.94 116 CYS A O 1
ATOM 919 N N . TYR A 1 117 ? -3.507 -11.106 -9.398 1.00 94.38 117 TYR A N 1
ATOM 920 C CA . TYR A 1 117 ? -2.934 -11.055 -8.052 1.00 94.38 117 TYR A CA 1
ATOM 921 C C . TYR A 1 117 ? -2.597 -12.433 -7.485 1.00 94.38 117 TYR A C 1
ATOM 923 O O . TYR A 1 117 ? -2.086 -12.523 -6.366 1.00 94.38 117 TYR A O 1
ATOM 931 N N . GLU A 1 118 ? -2.817 -13.501 -8.246 1.00 91.50 118 GLU A N 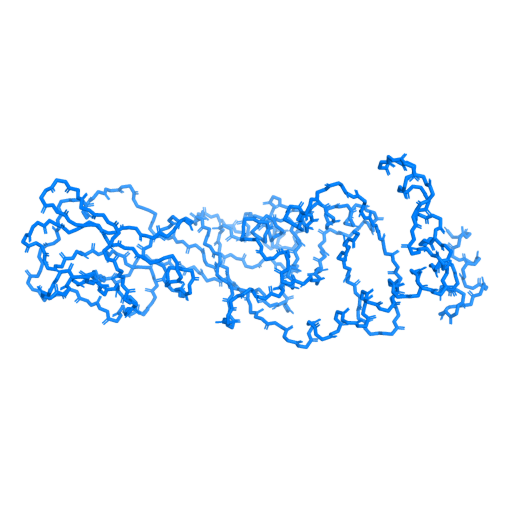1
ATOM 932 C CA . GLU A 1 118 ? -2.360 -14.834 -7.871 1.00 91.50 118 GLU A CA 1
ATOM 933 C C . GLU A 1 118 ? -0.832 -14.865 -7.750 1.00 91.50 118 GLU A C 1
ATOM 935 O O . GLU A 1 118 ? -0.109 -14.204 -8.495 1.00 91.50 118 GLU A O 1
ATOM 940 N N . ASN A 1 119 ? -0.330 -15.625 -6.775 1.00 88.88 119 ASN A N 1
ATOM 941 C CA . ASN A 1 119 ? 1.102 -15.739 -6.467 1.00 88.88 119 ASN A CA 1
ATOM 942 C C . ASN A 1 119 ? 1.787 -14.418 -6.062 1.00 88.88 119 ASN A C 1
ATOM 944 O O . ASN A 1 119 ? 3.015 -14.320 -6.068 1.00 88.88 119 ASN A O 1
ATOM 948 N N . THR A 1 120 ? 1.012 -13.401 -5.679 1.00 90.88 120 THR A N 1
ATOM 949 C CA . THR A 1 120 ? 1.536 -12.164 -5.088 1.00 90.88 120 THR A CA 1
ATOM 950 C C . THR A 1 120 ? 1.496 -12.217 -3.556 1.00 90.88 120 THR A C 1
ATOM 952 O O . THR A 1 120 ? 1.066 -13.194 -2.944 1.00 90.88 120 THR A O 1
ATOM 955 N N . ASN A 1 121 ? 1.942 -11.143 -2.902 1.00 90.19 121 ASN A N 1
ATOM 956 C CA . ASN A 1 121 ? 1.837 -10.976 -1.450 1.00 90.19 121 ASN A CA 1
ATOM 957 C C . ASN A 1 121 ? 0.442 -10.505 -0.986 1.00 90.19 121 ASN A C 1
ATOM 959 O O . ASN A 1 121 ? 0.266 -10.240 0.208 1.00 90.19 121 ASN A O 1
ATOM 963 N N . ILE A 1 122 ? -0.523 -10.385 -1.904 1.00 93.81 122 ILE A N 1
ATOM 964 C CA . ILE A 1 122 ? -1.888 -9.931 -1.639 1.00 93.81 122 ILE A CA 1
ATOM 965 C C . ILE A 1 122 ? -2.787 -11.138 -1.362 1.00 93.81 122 ILE A C 1
ATOM 967 O O . ILE A 1 122 ? -2.811 -12.109 -2.110 1.00 93.81 122 ILE A O 1
ATOM 971 N N . SER A 1 123 ? -3.565 -11.057 -0.288 1.00 93.88 123 SER A N 1
ATOM 972 C CA . SER A 1 123 ? -4.615 -12.021 0.041 1.00 93.88 123 SER A CA 1
ATOM 973 C C . SER A 1 123 ? -5.891 -11.297 0.448 1.00 93.88 123 SER A C 1
ATOM 975 O O . SER A 1 123 ? -5.851 -10.145 0.889 1.00 93.88 123 SER A O 1
ATOM 977 N N . ILE A 1 124 ? -7.026 -11.967 0.266 1.00 93.62 124 ILE A N 1
ATOM 978 C CA . ILE A 1 124 ? -8.353 -11.410 0.508 1.00 93.62 124 ILE 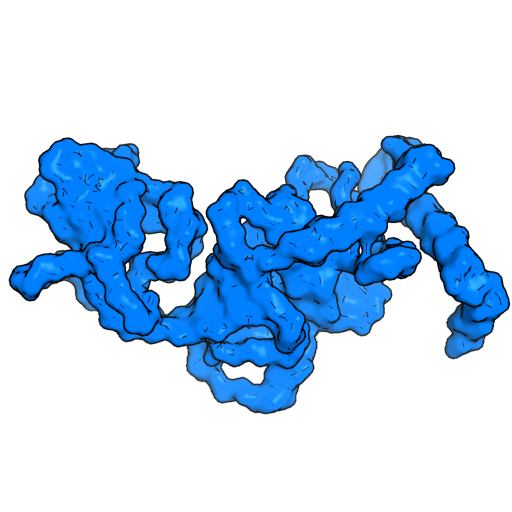A CA 1
ATOM 979 C C . ILE A 1 124 ? -9.113 -12.284 1.502 1.00 93.62 124 ILE A C 1
ATOM 981 O O . ILE A 1 124 ? -9.082 -13.508 1.422 1.00 93.62 124 ILE A O 1
ATOM 985 N N . GLU A 1 125 ? -9.779 -11.644 2.454 1.00 91.31 125 GLU A N 1
ATOM 986 C CA . GLU A 1 125 ? -10.550 -12.299 3.506 1.00 91.31 125 GLU A CA 1
ATOM 987 C C . GLU A 1 125 ? -11.879 -11.554 3.666 1.00 91.31 125 GLU A C 1
ATOM 989 O O . GLU A 1 125 ? -11.898 -10.341 3.883 1.00 91.31 125 GLU A O 1
ATOM 994 N N . VAL A 1 126 ? -13.010 -12.253 3.564 1.00 90.19 126 VAL A N 1
ATOM 995 C CA . VAL A 1 126 ? -14.323 -11.662 3.856 1.00 90.19 126 VAL A CA 1
ATOM 996 C C . VAL A 1 126 ? -14.653 -11.926 5.311 1.00 90.19 126 VAL A C 1
ATOM 998 O O . VAL A 1 126 ? -14.722 -13.074 5.734 1.00 90.19 126 VAL A O 1
ATOM 1001 N N . ARG A 1 127 ? -14.924 -10.867 6.074 1.00 86.81 127 ARG A N 1
ATOM 1002 C CA . ARG A 1 127 ? -15.376 -10.990 7.460 1.00 86.81 127 ARG A CA 1
ATOM 1003 C C . ARG A 1 127 ? -16.821 -10.582 7.609 1.00 86.81 127 ARG A C 1
ATOM 1005 O O . ARG A 1 127 ? -17.232 -9.524 7.132 1.00 86.81 127 ARG A O 1
ATOM 1012 N N . SER A 1 128 ? -17.573 -11.402 8.327 1.00 85.25 128 SER A N 1
ATOM 1013 C CA . SER A 1 128 ? -18.884 -11.049 8.852 1.00 85.25 128 SER A CA 1
ATOM 1014 C C . SER A 1 128 ? -18.779 -10.453 10.251 1.00 85.25 128 SER A C 1
ATOM 1016 O O . SER A 1 128 ? -17.782 -10.613 10.961 1.00 85.25 128 SER A O 1
ATOM 1018 N N . GLU A 1 129 ? -19.835 -9.751 10.643 1.00 80.38 129 GLU A N 1
ATOM 1019 C CA . GLU A 1 129 ? -20.081 -9.414 12.039 1.00 80.38 129 GLU A CA 1
ATOM 1020 C C . GLU A 1 129 ? -20.091 -10.697 12.885 1.00 80.38 129 GLU A C 1
ATOM 1022 O O . GLU A 1 129 ? -20.782 -11.655 12.540 1.00 80.38 129 GLU A O 1
ATOM 1027 N N . GLY A 1 130 ? -19.293 -10.720 13.952 1.00 77.56 130 GLY A N 1
ATOM 1028 C CA . GLY A 1 130 ? -19.127 -11.906 14.790 1.00 77.56 130 GLY A CA 1
ATOM 1029 C C . GLY A 1 130 ? -19.275 -11.559 16.261 1.00 77.56 130 GLY A C 1
ATOM 1030 O O . GLY A 1 130 ? -20.364 -11.620 16.829 1.00 77.56 130 GLY A O 1
ATOM 1031 N N . TYR A 1 131 ? -18.165 -11.171 16.881 1.00 83.19 131 TYR A N 1
ATOM 1032 C CA . TYR A 1 131 ? -18.059 -11.112 18.333 1.00 83.19 131 TYR A CA 1
ATOM 1033 C C . TYR A 1 131 ? -18.344 -9.734 18.926 1.00 83.19 131 TYR A C 1
ATOM 1035 O O . TYR A 1 131 ? -18.071 -8.681 18.337 1.00 83.19 131 TYR A O 1
ATOM 1043 N N . LEU A 1 132 ? -18.848 -9.751 20.158 1.00 87.88 132 LEU A N 1
ATOM 1044 C CA . LEU A 1 132 ? -18.984 -8.566 20.987 1.00 87.88 132 LEU A CA 1
ATOM 1045 C C . LEU A 1 132 ? -17.664 -8.299 21.716 1.00 87.88 132 LEU A C 1
ATOM 1047 O O . LEU A 1 132 ? -17.222 -9.103 22.528 1.00 87.88 132 LEU A O 1
ATOM 1051 N N . GLY A 1 133 ? -17.044 -7.160 21.428 1.00 90.56 133 GLY A N 1
ATOM 1052 C CA . GLY A 1 133 ? -15.903 -6.651 22.180 1.00 90.56 133 GLY A CA 1
ATOM 1053 C C . GLY A 1 133 ? -16.303 -5.484 23.069 1.00 90.56 133 GLY A C 1
ATOM 1054 O O . GLY A 1 133 ? -17.378 -4.897 22.910 1.00 90.56 133 GLY A O 1
ATOM 1055 N N . CYS A 1 134 ? -15.421 -5.093 23.980 1.00 92.69 134 CYS A N 1
ATOM 1056 C CA . CYS A 1 134 ? -15.610 -3.879 24.758 1.00 92.69 134 CYS A CA 1
ATOM 1057 C C . CYS A 1 134 ? -14.331 -3.045 24.847 1.00 92.69 134 CYS A C 1
ATOM 1059 O O . CYS A 1 134 ? -13.209 -3.532 24.711 1.00 92.69 134 CYS A O 1
ATOM 1061 N N . PHE A 1 135 ? -14.521 -1.746 25.042 1.00 94.44 135 PHE A N 1
ATOM 1062 C CA . PHE A 1 135 ? -13.492 -0.889 25.598 1.00 94.44 135 PHE A CA 1
ATOM 1063 C C . PHE A 1 135 ? -13.689 -0.838 27.105 1.00 94.44 135 PHE A C 1
ATOM 1065 O O . PHE A 1 135 ? -14.809 -0.598 27.556 1.00 94.44 135 PHE A O 1
ATOM 1072 N N . GLN A 1 136 ? -12.610 -0.985 27.860 1.00 94.88 136 GLN A N 1
ATOM 1073 C CA . GLN A 1 136 ? -12.620 -0.933 29.317 1.00 94.88 136 GLN A CA 1
ATOM 1074 C C . GLN A 1 136 ? -11.794 0.256 29.792 1.00 94.88 136 GLN A C 1
ATOM 1076 O O . GLN A 1 136 ? -10.620 0.376 29.450 1.00 94.88 136 GLN A O 1
ATOM 1081 N N . ARG A 1 137 ? -12.394 1.145 30.576 1.00 95.31 137 ARG A N 1
ATOM 1082 C CA . ARG A 1 137 ? -11.701 2.291 31.168 1.00 95.31 137 ARG A CA 1
ATOM 1083 C C . ARG A 1 137 ? -10.988 1.878 32.456 1.00 95.31 137 ARG A C 1
ATOM 1085 O O . ARG A 1 137 ? -11.545 1.129 33.254 1.00 95.31 137 ARG A O 1
ATOM 1092 N N . SER A 1 138 ? -9.774 2.383 32.665 1.00 94.31 138 SER A N 1
ATOM 1093 C CA . SER A 1 138 ? -9.039 2.175 33.915 1.00 94.31 138 SER A CA 1
ATOM 1094 C C . SER A 1 138 ? -9.677 2.945 35.079 1.00 94.31 138 SER A C 1
ATOM 1096 O O . SER A 1 138 ? -10.294 3.993 34.881 1.00 94.31 138 SER A O 1
ATOM 1098 N N . LEU A 1 139 ? -9.501 2.444 36.306 1.00 91.12 139 LEU A N 1
ATOM 1099 C CA . LEU A 1 139 ? -10.038 3.056 37.532 1.00 91.12 139 LEU A CA 1
ATOM 1100 C C . LEU A 1 139 ? -9.534 4.493 37.746 1.00 91.12 139 LEU A C 1
ATOM 1102 O O . LEU A 1 139 ? -10.294 5.362 38.164 1.00 91.12 139 LEU A O 1
ATOM 1106 N N . ASP A 1 140 ? -8.277 4.762 37.385 1.00 91.50 140 ASP A N 1
ATOM 1107 C CA . ASP A 1 140 ? -7.660 6.094 37.445 1.00 91.50 140 ASP A CA 1
ATOM 1108 C C . ASP A 1 140 ? -8.147 7.055 36.339 1.00 91.50 140 ASP A C 1
ATOM 1110 O O . ASP A 1 140 ? -7.751 8.220 36.299 1.00 91.50 140 ASP A O 1
ATOM 1114 N N . GLN A 1 141 ? -8.986 6.568 35.417 1.00 90.25 141 GLN A N 1
ATOM 1115 C CA . GLN A 1 141 ? -9.555 7.295 34.281 1.00 90.25 141 GLN A CA 1
ATOM 1116 C C . GLN A 1 141 ? -8.515 7.907 33.324 1.00 90.25 141 GLN A C 1
ATOM 1118 O O . GLN A 1 141 ? -8.862 8.725 32.464 1.00 90.25 141 GLN A O 1
ATOM 1123 N N . LYS A 1 142 ? -7.239 7.514 33.406 1.00 91.56 142 LYS A N 1
ATOM 1124 C CA . LYS A 1 142 ? -6.186 8.020 32.509 1.00 91.56 142 LYS A CA 1
ATOM 1125 C C . LYS A 1 142 ? -6.112 7.236 31.205 1.00 91.56 142 LYS A C 1
ATOM 1127 O O . LYS A 1 142 ? -5.751 7.801 30.166 1.00 91.56 142 LYS A O 1
ATOM 1132 N N . THR A 1 143 ? -6.490 5.960 31.239 1.00 95.62 143 THR A N 1
ATOM 1133 C CA . THR A 1 143 ? -6.371 5.048 30.100 1.00 95.62 143 THR A CA 1
ATOM 1134 C C . THR A 1 143 ? -7.650 4.259 29.837 1.00 95.62 143 THR A C 1
ATOM 1136 O O . THR A 1 143 ? -8.562 4.198 30.661 1.00 95.62 143 THR A O 1
ATOM 1139 N N . ALA A 1 144 ? -7.732 3.673 28.649 1.00 95.62 144 ALA A N 1
ATOM 1140 C CA . ALA A 1 144 ? -8.741 2.680 28.317 1.00 95.62 144 ALA A CA 1
ATOM 1141 C C . ALA A 1 144 ? -8.116 1.577 27.464 1.00 95.62 144 ALA A C 1
ATOM 1143 O O . ALA A 1 144 ? -7.278 1.859 26.616 1.00 95.62 144 ALA A O 1
ATOM 1144 N N . ILE A 1 145 ? -8.528 0.335 27.657 1.00 95.75 145 ILE A N 1
ATOM 1145 C CA . ILE A 1 145 ? -8.089 -0.817 26.872 1.00 95.75 145 ILE A CA 1
ATOM 1146 C C . ILE A 1 145 ? -9.125 -1.058 25.778 1.00 95.75 145 ILE A C 1
ATOM 1148 O O . ILE A 1 145 ? -10.326 -1.013 26.037 1.00 95.75 145 ILE A O 1
ATOM 1152 N N . CYS A 1 146 ? -8.678 -1.265 24.542 1.00 94.00 146 CYS A N 1
ATOM 1153 C CA . CYS A 1 146 ? -9.558 -1.581 23.419 1.00 94.00 146 CYS A CA 1
ATOM 1154 C C . CYS A 1 146 ? -9.865 -3.091 23.328 1.00 94.00 146 CYS A C 1
ATOM 1156 O O . CYS A 1 146 ? -9.173 -3.889 23.958 1.00 94.00 146 CYS A O 1
ATOM 1158 N N . PRO A 1 147 ? -10.820 -3.515 22.476 1.00 92.50 147 PRO A N 1
ATOM 1159 C CA . PRO A 1 147 ? -11.166 -4.932 22.317 1.00 92.50 147 PRO A CA 1
ATOM 1160 C C . PRO A 1 147 ? -9.992 -5.828 21.911 1.00 92.50 147 PRO A C 1
ATOM 1162 O O . PRO A 1 147 ? -9.977 -7.009 22.223 1.00 92.50 147 PRO A O 1
ATOM 1165 N N . MET A 1 148 ? -9.001 -5.266 21.218 1.00 91.69 148 MET A N 1
ATOM 1166 C CA . MET A 1 148 ? -7.797 -5.976 20.776 1.00 91.69 148 MET A CA 1
ATOM 1167 C C . MET A 1 148 ? -6.651 -5.914 21.798 1.00 91.69 148 MET A C 1
ATOM 1169 O O . MET A 1 148 ? -5.531 -6.286 21.476 1.00 91.69 148 MET A O 1
ATOM 1173 N N . GLY A 1 149 ? -6.894 -5.395 23.006 1.00 91.38 149 GLY A N 1
ATOM 1174 C CA . GLY A 1 149 ? -5.909 -5.340 24.092 1.00 91.38 149 GLY A CA 1
ATOM 1175 C C . GLY A 1 149 ? -4.987 -4.115 24.091 1.00 91.38 149 GLY A C 1
ATOM 1176 O O . GLY A 1 149 ? -4.265 -3.896 25.056 1.00 91.38 149 GLY A O 1
ATOM 1177 N N . PHE A 1 150 ? -5.020 -3.260 23.063 1.00 93.06 150 PHE A N 1
ATOM 1178 C CA . PHE A 1 150 ? -4.193 -2.047 23.053 1.00 93.06 150 PHE A CA 1
ATOM 1179 C C . PHE A 1 150 ? -4.684 -0.966 24.023 1.00 93.06 150 PHE A C 1
ATOM 1181 O O . PHE A 1 150 ? -5.883 -0.684 24.101 1.00 93.06 150 PHE A O 1
ATOM 1188 N N . THR A 1 151 ? -3.732 -0.278 24.655 1.00 94.50 151 THR A N 1
ATOM 1189 C CA . THR A 1 151 ? -3.975 0.854 25.555 1.00 94.50 151 THR A CA 1
ATOM 1190 C C . THR A 1 151 ? -4.187 2.167 24.796 1.00 94.50 151 THR A C 1
ATOM 1192 O O . THR A 1 151 ? -3.398 2.571 23.941 1.00 94.50 151 THR A O 1
ATOM 1195 N N . LEU A 1 152 ? -5.250 2.876 25.154 1.00 95.81 152 LEU A N 1
ATOM 1196 C CA . LEU A 1 152 ? -5.638 4.196 24.674 1.00 95.81 152 LEU A CA 1
ATOM 1197 C C . LEU A 1 152 ? -5.430 5.220 25.789 1.00 95.81 152 LEU A C 1
ATOM 1199 O O . LEU A 1 152 ? -5.713 4.945 26.955 1.00 95.81 152 LEU A O 1
ATOM 1203 N N . ARG A 1 153 ? -4.989 6.428 25.432 1.00 95.75 153 ARG A N 1
ATOM 1204 C CA . ARG A 1 153 ? -4.832 7.537 26.384 1.00 95.75 153 ARG A CA 1
ATOM 1205 C C . ARG A 1 153 ? -5.999 8.504 26.268 1.00 95.75 153 ARG A C 1
ATOM 1207 O O . ARG A 1 153 ? -6.598 8.641 25.197 1.00 95.75 153 ARG A O 1
ATOM 1214 N N . ARG A 1 154 ? -6.316 9.188 27.367 1.00 94.81 154 ARG A N 1
ATOM 1215 C CA . ARG A 1 154 ? -7.291 10.281 27.359 1.00 94.81 154 ARG A CA 1
ATOM 1216 C C . ARG A 1 154 ? -6.778 11.419 26.474 1.00 94.81 154 ARG A C 1
ATOM 1218 O O . ARG A 1 154 ? -5.683 11.924 26.692 1.00 94.81 154 ARG A O 1
ATOM 1225 N N . VAL A 1 155 ? -7.578 11.820 25.489 1.00 94.88 155 VAL A N 1
ATOM 1226 C CA . VAL A 1 155 ? -7.239 12.891 24.534 1.00 94.88 155 VAL A CA 1
ATOM 1227 C C . VAL A 1 155 ? -7.945 14.191 24.889 1.00 94.88 155 VAL A C 1
ATOM 1229 O O . VAL A 1 155 ? -7.370 15.263 24.751 1.00 94.88 155 VAL A O 1
ATOM 1232 N N . LYS A 1 156 ? -9.204 14.106 25.330 1.00 93.81 156 LYS A N 1
ATOM 1233 C CA . LYS A 1 156 ? -9.991 15.276 25.728 1.00 93.81 156 LYS A CA 1
ATOM 1234 C C . LYS A 1 156 ? -11.134 14.901 26.659 1.00 93.81 156 LYS A C 1
ATOM 1236 O O . LYS A 1 156 ? -11.596 13.759 26.653 1.00 93.81 156 LYS A O 1
ATOM 1241 N N . THR A 1 157 ? -11.623 15.888 27.390 1.00 92.31 157 THR A N 1
ATOM 1242 C CA . THR A 1 157 ? -12.879 15.825 28.146 1.00 92.31 157 THR A CA 1
ATOM 1243 C C . THR A 1 157 ? -13.997 16.411 27.277 1.00 92.31 157 THR A C 1
ATOM 1245 O O . THR A 1 157 ? -13.761 17.352 26.518 1.00 92.31 157 THR A O 1
ATOM 1248 N N . LYS A 1 158 ? -15.199 15.826 27.306 1.00 89.44 158 LYS A N 1
ATOM 1249 C CA . LYS A 1 158 ? -16.372 16.304 26.556 1.00 89.44 158 LYS A CA 1
ATOM 1250 C C . LYS A 1 158 ? -17.596 16.278 27.473 1.00 89.44 158 LYS A C 1
ATOM 1252 O O . LYS A 1 158 ? -18.099 15.196 27.784 1.00 89.44 158 LYS A O 1
ATOM 1257 N N . GLY A 1 159 ? -18.075 17.458 27.870 1.00 88.81 159 GLY A N 1
ATOM 1258 C CA . GLY A 1 159 ? -19.066 17.579 28.943 1.00 88.81 159 GLY A CA 1
ATOM 1259 C C . GLY A 1 159 ? -18.519 16.951 30.226 1.00 88.81 159 GLY A C 1
ATOM 1260 O O . GLY A 1 159 ? -17.354 17.152 30.554 1.00 88.81 159 GLY A O 1
ATOM 1261 N N . GLU A 1 160 ? -19.315 16.107 30.878 1.00 88.69 160 GLU A N 1
ATOM 1262 C CA . GLU A 1 160 ? -18.892 15.357 32.071 1.00 88.69 160 GLU A CA 1
ATOM 1263 C C . GLU A 1 160 ? -18.105 14.065 31.754 1.00 88.69 160 GLU A C 1
ATOM 1265 O O . GLU A 1 160 ? -17.627 13.377 32.654 1.00 88.69 160 GLU A O 1
ATOM 1270 N N . GLY A 1 161 ? -17.976 13.691 30.475 1.00 91.81 161 GLY A N 1
ATOM 1271 C CA . GLY A 1 161 ? -17.315 12.451 30.059 1.00 91.81 161 GLY A CA 1
ATOM 1272 C C . GLY A 1 161 ? -15.933 12.654 29.442 1.00 91.81 161 GLY A C 1
ATOM 1273 O O . GLY A 1 161 ? -15.443 13.769 29.263 1.00 91.81 161 GLY A O 1
ATOM 1274 N N . MET A 1 162 ? -15.297 11.548 29.062 1.00 94.38 162 MET A N 1
ATOM 1275 C CA . MET A 1 162 ? -13.907 11.517 28.601 1.00 94.38 162 MET A CA 1
ATOM 1276 C C . MET A 1 162 ? -13.772 10.779 27.270 1.00 94.38 162 MET A C 1
ATOM 1278 O O . MET A 1 162 ? -14.455 9.788 27.023 1.00 94.38 162 MET A O 1
ATOM 1282 N N . VAL A 1 163 ? -12.876 11.253 26.403 1.00 95.62 163 VAL A N 1
ATOM 1283 C CA . VAL A 1 163 ? -12.586 10.650 25.096 1.00 95.62 163 VAL A CA 1
ATOM 1284 C C . VAL A 1 163 ? -11.180 10.068 25.088 1.00 95.62 163 VAL A C 1
ATOM 1286 O O . VAL A 1 163 ? -10.210 10.767 25.393 1.00 95.62 163 VAL A O 1
ATOM 1289 N N . TYR A 1 164 ? -11.069 8.812 24.662 1.00 95.94 164 TYR A N 1
ATOM 1290 C CA . TYR A 1 164 ? -9.814 8.073 24.562 1.00 95.94 164 TYR A CA 1
ATOM 1291 C C . TYR A 1 164 ? -9.522 7.710 23.114 1.00 95.94 164 TYR A C 1
ATOM 1293 O O . TYR A 1 164 ? -10.432 7.403 22.335 1.00 95.94 164 TYR A O 1
ATOM 1301 N N . ALA A 1 165 ? -8.243 7.748 22.753 1.00 95.25 165 ALA A N 1
ATOM 1302 C CA . ALA A 1 165 ? -7.782 7.331 21.441 1.00 95.25 165 ALA A CA 1
ATOM 1303 C C . ALA A 1 165 ? -6.291 6.972 21.457 1.00 95.25 165 ALA A C 1
ATOM 1305 O O . ALA A 1 165 ? -5.536 7.383 22.336 1.00 95.25 165 ALA A O 1
ATOM 1306 N N . SER A 1 166 ? -5.862 6.230 20.440 1.00 93.50 166 SER A N 1
ATOM 1307 C CA . SER A 1 166 ? -4.451 5.998 20.136 1.00 93.50 166 SER A CA 1
ATOM 1308 C C . SER A 1 166 ? -4.305 5.818 18.631 1.00 93.50 166 SER A C 1
ATOM 1310 O O . SER A 1 166 ? -4.863 4.883 18.047 1.00 93.50 166 SER A O 1
ATOM 1312 N N . ARG A 1 167 ? -3.585 6.744 17.985 1.00 89.31 167 ARG A N 1
ATOM 1313 C CA . ARG A 1 167 ? -3.345 6.695 16.536 1.00 89.31 167 ARG A CA 1
ATOM 1314 C C . ARG A 1 167 ? -2.433 5.527 16.170 1.00 89.31 167 ARG A C 1
ATOM 1316 O O . ARG A 1 167 ? -2.760 4.796 15.241 1.00 89.31 167 ARG A O 1
ATOM 1323 N N . SER A 1 168 ? -1.348 5.331 16.919 1.00 85.75 168 SER A N 1
ATOM 1324 C CA . SER A 1 168 ? -0.383 4.244 16.710 1.00 85.75 168 SER A CA 1
ATOM 1325 C C . SER A 1 168 ? -1.033 2.874 16.883 1.00 85.75 168 SER A C 1
ATOM 1327 O O . SER A 1 168 ? -0.973 2.057 15.970 1.00 85.75 168 SER A O 1
ATOM 1329 N N . SER A 1 169 ? -1.764 2.657 17.980 1.00 88.94 169 SER A N 1
ATOM 1330 C CA . SER A 1 169 ? -2.433 1.376 18.231 1.00 88.94 169 SER A CA 1
ATOM 1331 C C . SER A 1 169 ? -3.495 1.067 17.175 1.00 88.94 169 SER A C 1
ATOM 1333 O O . SER A 1 169 ? -3.559 -0.043 16.660 1.00 88.94 169 SER A O 1
ATOM 1335 N N . CYS A 1 170 ? -4.308 2.057 16.778 1.00 87.00 170 CYS A N 1
ATOM 1336 C CA . CYS A 1 170 ? -5.282 1.860 15.698 1.00 87.00 170 CYS A CA 1
ATOM 1337 C C . CYS A 1 170 ? -4.624 1.579 14.344 1.00 87.00 170 CYS A C 1
ATOM 1339 O O . CYS A 1 170 ? -5.242 0.917 13.511 1.00 87.00 170 CYS A O 1
ATOM 1341 N N . ARG A 1 171 ? -3.420 2.118 14.115 1.00 80.00 171 ARG A N 1
ATOM 1342 C CA . ARG A 1 171 ? -2.630 1.876 12.909 1.00 80.00 171 ARG A CA 1
ATOM 1343 C C . ARG A 1 171 ? -2.064 0.458 12.914 1.00 80.00 171 ARG A C 1
ATOM 1345 O O . ARG A 1 171 ? -2.064 -0.148 11.854 1.00 80.00 171 ARG A O 1
ATOM 1352 N N . GLN A 1 172 ? -1.613 -0.066 14.055 1.00 79.00 172 GLN A N 1
ATOM 1353 C CA . GLN A 1 172 ? -1.047 -1.420 14.215 1.00 79.00 172 GLN A CA 1
ATOM 1354 C C . GLN A 1 172 ? -2.086 -2.538 14.361 1.00 79.00 172 GLN A C 1
ATOM 1356 O O . GLN A 1 172 ? -1.749 -3.711 14.273 1.00 79.00 172 GLN A O 1
ATOM 1361 N N . CYS A 1 173 ? -3.349 -2.186 14.568 1.00 82.06 173 CYS A N 1
ATOM 1362 C CA . CYS A 1 173 ? -4.398 -3.153 14.836 1.00 82.06 173 CYS A CA 1
ATOM 1363 C C . CYS A 1 173 ? -4.723 -4.041 13.620 1.00 82.06 173 CYS A C 1
ATOM 1365 O O . CYS A 1 173 ? -5.164 -3.533 12.586 1.00 82.06 173 CYS A O 1
ATOM 1367 N N . ALA A 1 174 ? -4.584 -5.360 13.792 1.00 79.44 174 ALA A N 1
ATOM 1368 C CA . ALA A 1 174 ? -4.910 -6.355 12.771 1.00 79.44 174 ALA A CA 1
ATOM 1369 C C . ALA A 1 174 ? -6.427 -6.512 12.537 1.00 79.44 174 ALA A C 1
ATOM 1371 O O . ALA A 1 174 ? -6.884 -6.743 11.420 1.00 79.44 174 ALA A O 1
ATOM 1372 N N . ASN A 1 175 ? -7.236 -6.356 13.591 1.00 84.31 175 ASN A N 1
ATOM 1373 C CA . ASN A 1 175 ? -8.692 -6.446 13.507 1.00 84.31 175 ASN A CA 1
ATOM 1374 C C . ASN A 1 175 ? -9.350 -5.169 14.039 1.00 84.31 175 ASN A C 1
ATOM 1376 O O . ASN A 1 175 ? -9.518 -4.977 15.244 1.00 84.31 175 ASN A O 1
ATOM 1380 N N . ARG A 1 176 ? -9.692 -4.247 13.135 1.00 81.69 176 ARG A N 1
ATOM 1381 C CA . ARG A 1 176 ? -10.194 -2.927 13.528 1.00 81.69 176 ARG A CA 1
ATOM 1382 C C . ARG A 1 176 ? -11.647 -3.012 13.996 1.00 81.69 176 ARG A C 1
ATOM 1384 O O . ARG A 1 176 ? -12.527 -3.481 13.289 1.00 81.69 176 ARG A O 1
ATOM 1391 N N . CYS A 1 177 ? -11.917 -2.415 15.152 1.00 82.94 177 CYS A N 1
ATOM 1392 C CA . CYS A 1 177 ? -13.252 -2.276 15.746 1.00 82.94 177 CYS A CA 1
ATOM 1393 C C . CYS A 1 177 ? -14.132 -1.191 15.083 1.00 82.94 177 CYS A C 1
ATOM 1395 O O . CYS A 1 177 ? -15.137 -0.753 15.644 1.00 82.94 177 CYS A O 1
ATOM 1397 N N . THR A 1 178 ? -13.717 -0.663 13.930 1.00 79.62 178 THR A N 1
ATOM 1398 C CA . THR A 1 178 ? -14.425 0.391 13.199 1.00 79.62 178 THR A CA 1
ATOM 1399 C C . THR A 1 178 ? -14.118 0.290 11.706 1.00 79.62 178 THR A C 1
ATOM 1401 O O . THR A 1 178 ? -12.948 0.109 11.364 1.00 79.62 178 THR A O 1
ATOM 1404 N N . PRO A 1 179 ? -15.118 0.475 10.824 1.00 71.25 179 PRO A N 1
ATOM 1405 C CA . PRO A 1 179 ? -14.888 0.512 9.380 1.00 71.25 179 PRO A CA 1
ATOM 1406 C C . PRO A 1 179 ? -14.163 1.796 8.944 1.00 71.25 179 PRO A C 1
ATOM 1408 O O . PRO A 1 179 ? -13.493 1.813 7.919 1.00 71.25 179 PRO A O 1
ATOM 1411 N N . SER A 1 180 ? -14.245 2.875 9.740 1.00 75.88 180 SER A N 1
ATOM 1412 C CA . SER A 1 180 ? -13.568 4.144 9.430 1.00 75.88 180 SER A CA 1
ATOM 1413 C C . SER A 1 180 ? -12.071 3.964 9.146 1.00 75.88 180 SER A C 1
ATOM 1415 O O . SER A 1 180 ? -11.342 3.332 9.919 1.00 75.88 180 SER A O 1
ATOM 1417 N N . LYS A 1 181 ? -11.585 4.625 8.087 1.00 69.31 181 LYS A N 1
ATOM 1418 C CA . LYS A 1 181 ? -10.155 4.700 7.751 1.00 69.31 181 LYS A CA 1
ATOM 1419 C C . LYS A 1 181 ? -9.349 5.404 8.854 1.00 69.31 181 LYS A C 1
ATOM 1421 O O . LYS A 1 181 ? -8.212 5.017 9.111 1.00 69.31 181 LYS A O 1
ATOM 1426 N N . SER A 1 182 ? -9.958 6.333 9.596 1.00 80.44 182 SER A N 1
ATOM 1427 C CA . SER A 1 182 ? -9.322 7.048 10.710 1.00 80.44 182 SER A CA 1
ATOM 1428 C C . SER A 1 182 ? -9.154 6.184 11.963 1.00 80.44 182 SER A C 1
ATOM 1430 O O . SER A 1 182 ? -9.794 5.146 12.126 1.00 80.44 182 SER A O 1
ATOM 1432 N N . HIS A 1 183 ? -8.320 6.628 12.906 1.00 87.19 183 HIS A N 1
ATOM 1433 C CA . HIS A 1 183 ? -8.260 6.032 14.243 1.00 87.19 183 HIS A CA 1
ATOM 1434 C C . HIS A 1 183 ? -9.617 6.134 14.960 1.00 87.19 183 HIS A C 1
ATOM 1436 O O . HIS A 1 183 ? -10.375 7.085 14.746 1.00 87.19 183 HIS A O 1
ATOM 1442 N N . LYS A 1 184 ? -9.922 5.151 15.814 1.00 90.00 184 LYS A N 1
ATOM 1443 C CA . LYS A 1 184 ? -11.144 5.149 16.619 1.00 90.00 184 LYS A CA 1
ATOM 1444 C C . LYS A 1 184 ? -10.968 6.081 17.812 1.00 90.00 184 LYS A C 1
ATOM 1446 O O . LYS A 1 184 ? -9.963 6.015 18.518 1.00 90.00 184 LYS A O 1
ATOM 1451 N N . THR A 1 185 ? -11.976 6.905 18.051 1.00 92.75 185 THR A N 1
ATOM 1452 C CA . THR A 1 185 ? -12.177 7.599 19.320 1.00 92.75 185 THR A CA 1
ATOM 1453 C C . THR A 1 185 ? -13.334 6.924 20.051 1.00 92.75 185 THR A C 1
ATOM 1455 O O . THR A 1 185 ? -14.332 6.535 19.436 1.00 92.75 185 THR A O 1
ATOM 1458 N N . VAL A 1 186 ? -13.183 6.732 21.358 1.00 92.94 186 VAL A N 1
ATOM 1459 C CA . VAL A 1 186 ? -14.226 6.165 22.219 1.00 92.94 186 VAL A CA 1
ATOM 1460 C C . VAL A 1 186 ? -14.534 7.147 23.338 1.00 92.94 186 VAL A C 1
ATOM 1462 O O . VAL A 1 186 ? -13.624 7.702 23.953 1.00 92.94 186 VAL A O 1
ATOM 1465 N N . TYR A 1 187 ? -15.819 7.400 23.558 1.00 93.69 187 TYR A N 1
ATOM 1466 C CA . TYR A 1 187 ? -16.310 8.259 24.625 1.00 93.69 187 TYR A CA 1
ATOM 1467 C C . TYR A 1 187 ? -16.825 7.395 25.772 1.00 93.69 187 TYR A C 1
ATOM 1469 O O . TYR A 1 187 ? -17.616 6.484 25.538 1.00 93.69 187 TYR A O 1
ATOM 1477 N N . PHE A 1 188 ? -16.409 7.721 26.990 1.00 93.88 188 PHE A N 1
ATOM 1478 C CA . PHE A 1 188 ? -16.950 7.172 28.224 1.00 93.88 188 PHE A CA 1
ATOM 1479 C C . PHE A 1 188 ? -17.697 8.276 28.964 1.00 93.88 188 PHE A C 1
ATOM 1481 O O . PHE A 1 188 ? -17.148 9.356 29.195 1.00 93.88 188 PHE A O 1
ATOM 1488 N N . GLY A 1 189 ? -18.940 7.994 29.354 1.00 90.81 189 GLY A N 1
ATOM 1489 C CA . GLY A 1 189 ? -19.662 8.837 30.304 1.00 90.81 189 GLY A CA 1
ATOM 1490 C C . GLY A 1 189 ? -19.003 8.825 31.695 1.00 90.81 189 GLY A C 1
ATOM 1491 O O . GLY A 1 189 ? -18.139 7.983 31.955 1.00 90.81 189 GLY A O 1
ATOM 1492 N N . PRO A 1 190 ? -19.435 9.701 32.619 1.00 87.81 190 PRO A N 1
ATOM 1493 C CA . PRO A 1 190 ? -18.777 9.913 33.917 1.00 87.81 190 PRO A CA 1
ATOM 1494 C C . PRO A 1 190 ? -18.612 8.620 34.724 1.00 87.81 190 PRO A C 1
ATOM 1496 O O . PRO A 1 190 ? -17.541 8.333 35.258 1.00 87.81 190 PRO A O 1
ATOM 1499 N N . LYS A 1 191 ? -19.666 7.794 34.733 1.00 88.12 191 LYS A N 1
ATOM 1500 C CA . LYS A 1 191 ? -19.744 6.512 35.450 1.00 88.12 191 LYS A CA 1
ATOM 1501 C C . LYS A 1 191 ? -19.512 5.289 34.554 1.00 88.12 191 LYS A C 1
ATOM 1503 O O . LYS A 1 191 ? -19.518 4.166 35.043 1.00 88.12 191 LYS A O 1
ATOM 1508 N N . ALA A 1 192 ? -19.314 5.475 33.247 1.00 89.81 192 ALA A N 1
ATOM 1509 C CA . ALA A 1 192 ? -19.162 4.355 32.324 1.00 89.81 192 ALA A CA 1
ATOM 1510 C C . ALA A 1 192 ? -17.782 3.702 32.495 1.00 89.81 192 ALA A C 1
ATOM 1512 O O . ALA A 1 192 ? -16.751 4.378 32.418 1.00 89.81 192 ALA A O 1
ATOM 1513 N N . VAL A 1 193 ? -17.761 2.389 32.714 1.00 91.94 193 VAL A N 1
ATOM 1514 C CA . VAL A 1 193 ? -16.524 1.587 32.782 1.00 91.94 193 VAL A CA 1
ATOM 1515 C C . VAL A 1 193 ? -16.304 0.813 31.487 1.00 91.94 193 VAL A C 1
ATOM 1517 O O . VAL A 1 193 ? -15.165 0.679 31.046 1.00 91.94 193 VAL A O 1
ATOM 1520 N N . TYR A 1 194 ? -17.388 0.382 30.838 1.00 93.38 194 TYR A N 1
ATOM 1521 C CA . TYR A 1 194 ? -17.351 -0.411 29.615 1.00 93.38 194 TYR A CA 1
ATOM 1522 C C . TYR A 1 194 ? -18.130 0.266 28.489 1.00 93.38 194 TYR A C 1
ATOM 1524 O O . TYR A 1 194 ? -19.194 0.843 28.711 1.00 93.38 194 TYR A O 1
ATOM 1532 N N . VAL A 1 195 ? -17.609 0.170 27.267 1.00 91.62 195 VAL A N 1
ATOM 1533 C CA . VAL A 1 195 ? -18.307 0.574 26.040 1.00 91.62 195 VAL A CA 1
ATOM 1534 C C . VAL A 1 195 ? -18.228 -0.573 25.043 1.00 91.62 195 VAL A C 1
ATOM 1536 O O . VAL A 1 195 ? -17.147 -0.891 24.552 1.00 91.62 195 VAL A O 1
ATOM 1539 N N . ALA A 1 196 ? -19.363 -1.195 24.732 1.00 90.94 196 ALA A N 1
ATOM 1540 C CA . ALA A 1 196 ? -19.407 -2.302 23.780 1.00 90.94 196 ALA A CA 1
ATOM 1541 C C . ALA A 1 196 ? -19.202 -1.854 22.327 1.00 90.94 196 ALA A C 1
ATOM 1543 O O . ALA A 1 196 ? -19.618 -0.771 21.902 1.00 90.94 196 ALA A O 1
ATOM 1544 N N . VAL A 1 197 ? -18.602 -2.741 21.539 1.00 88.69 197 VAL A N 1
ATOM 1545 C CA . VAL A 1 197 ? -18.413 -2.598 20.098 1.00 88.69 197 VAL A CA 1
ATOM 1546 C C . VAL A 1 197 ? -18.532 -3.960 19.423 1.00 88.69 197 VAL A C 1
ATOM 1548 O O . VAL A 1 197 ? -18.105 -4.975 19.962 1.00 88.69 197 VAL A O 1
ATOM 1551 N N . LYS A 1 198 ? -19.130 -3.987 18.234 1.00 86.31 198 LYS A N 1
ATOM 1552 C CA . LYS A 1 198 ? -19.203 -5.200 17.414 1.00 86.31 198 LYS A CA 1
ATOM 1553 C C . LYS A 1 198 ? -17.931 -5.317 16.587 1.00 86.31 198 LYS A C 1
ATOM 1555 O O . LYS A 1 198 ? -17.538 -4.357 15.923 1.00 86.31 198 LYS A O 1
ATOM 1560 N N . MET A 1 199 ? -17.284 -6.468 16.691 1.00 85.75 199 MET A N 1
ATOM 1561 C CA . MET A 1 199 ? -16.073 -6.815 15.962 1.00 85.75 199 MET A CA 1
ATOM 1562 C C . MET A 1 199 ? -16.435 -7.638 14.724 1.00 85.75 199 MET A C 1
ATOM 1564 O O . MET A 1 199 ? -17.457 -8.328 14.690 1.00 85.75 199 MET A O 1
ATOM 1568 N N . TYR A 1 200 ? -15.577 -7.570 13.712 1.00 83.56 200 TYR A N 1
ATOM 1569 C CA . TYR A 1 200 ? -15.693 -8.375 12.500 1.00 83.56 200 TYR A CA 1
ATOM 1570 C C . TYR A 1 200 ? -14.653 -9.495 12.544 1.00 83.56 200 TYR A C 1
ATOM 1572 O O . TYR A 1 200 ? -13.506 -9.245 12.915 1.00 83.56 200 TYR A O 1
ATOM 1580 N N . GLY A 1 201 ? -15.028 -10.711 12.150 1.00 80.50 201 GLY A N 1
ATOM 1581 C CA . GLY A 1 201 ? -14.111 -11.851 12.048 1.00 80.50 201 GLY A CA 1
ATOM 1582 C C . GLY A 1 201 ? -14.447 -13.053 12.910 1.00 80.50 201 GLY A C 1
ATOM 1583 O O . GLY A 1 201 ? -15.399 -13.036 13.685 1.00 80.50 201 GLY A O 1
ATOM 1584 N N . GLU A 1 202 ? -13.631 -14.088 12.731 1.00 71.25 202 GLU A N 1
ATOM 1585 C CA . GLU A 1 202 ? -13.849 -15.437 13.266 1.00 71.25 202 GLU A CA 1
ATOM 1586 C C . GLU A 1 202 ? -13.301 -15.643 14.679 1.00 71.25 202 GLU A C 1
ATOM 1588 O O . GLU A 1 202 ? -13.709 -16.577 15.359 1.00 71.25 202 GLU A O 1
ATOM 1593 N N . TYR A 1 203 ? -12.410 -14.766 15.147 1.00 79.88 203 TYR A N 1
ATOM 1594 C CA . TYR A 1 203 ? -11.798 -14.897 16.468 1.00 79.88 203 TYR A CA 1
ATOM 1595 C C . TYR A 1 203 ? -12.398 -13.907 17.473 1.00 79.88 203 TYR A C 1
ATOM 1597 O O . TYR A 1 203 ? -12.614 -12.735 17.125 1.00 79.88 203 TYR A O 1
ATOM 1605 N N . PRO A 1 204 ? -12.627 -14.338 18.728 1.00 81.19 204 PRO A N 1
ATOM 1606 C CA . PRO A 1 204 ? -13.114 -13.457 19.775 1.00 81.19 204 PRO A CA 1
ATOM 1607 C C . PRO A 1 204 ? -12.082 -12.364 20.102 1.00 81.19 204 PRO A C 1
ATOM 1609 O O . PRO A 1 204 ? -10.872 -12.601 20.034 1.00 81.19 204 PRO A O 1
ATOM 1612 N N . PRO A 1 205 ? -12.533 -11.149 20.457 1.00 87.94 205 PRO A N 1
ATOM 1613 C CA . PRO A 1 205 ? -11.645 -10.093 20.915 1.00 87.94 205 PRO A CA 1
ATOM 1614 C C . PRO A 1 205 ? -11.020 -10.463 22.262 1.00 87.94 205 PRO A C 1
ATOM 1616 O O . PRO A 1 205 ? -11.604 -11.197 23.054 1.00 87.94 205 PRO A O 1
ATOM 1619 N N . VAL A 1 206 ? -9.854 -9.882 22.538 1.00 89.94 206 VAL A N 1
ATOM 1620 C CA . VAL A 1 206 ? -9.146 -10.039 23.817 1.00 89.94 206 VAL A CA 1
ATOM 1621 C C . VAL A 1 206 ? -9.984 -9.498 24.975 1.00 89.94 206 VAL A C 1
ATOM 1623 O O . VAL A 1 206 ? -10.020 -10.098 26.042 1.00 89.94 206 VAL A O 1
ATOM 1626 N N . ASN A 1 207 ? -10.663 -8.364 24.766 1.00 90.19 207 ASN A N 1
ATOM 1627 C CA . ASN A 1 207 ? -11.525 -7.759 25.775 1.00 90.19 207 ASN A CA 1
ATOM 1628 C C . ASN A 1 207 ? -13.002 -7.874 25.379 1.00 90.19 207 ASN A C 1
ATOM 1630 O O . ASN A 1 207 ? -13.457 -7.247 24.411 1.00 90.19 207 ASN A O 1
ATOM 1634 N N . VAL A 1 208 ? -13.737 -8.674 26.148 1.00 90.62 208 VAL A N 1
ATOM 1635 C CA . VAL A 1 208 ? -15.177 -8.917 26.023 1.00 90.62 208 VAL A CA 1
ATOM 1636 C C . VAL A 1 208 ? -15.913 -8.229 27.174 1.00 90.62 208 VAL A C 1
ATOM 1638 O O . VAL A 1 208 ? -15.351 -8.067 28.258 1.00 90.62 208 VAL A O 1
ATOM 1641 N N . PRO A 1 209 ? -17.147 -7.747 26.970 1.00 89.44 209 PRO A N 1
ATOM 1642 C CA . PRO A 1 209 ? -17.906 -7.165 28.068 1.00 89.44 209 PRO A CA 1
ATOM 1643 C C . PRO A 1 209 ? -18.290 -8.230 29.115 1.00 89.44 209 PRO A C 1
ATOM 1645 O O . PRO A 1 209 ? -18.391 -9.409 28.772 1.00 89.44 209 PRO A O 1
ATOM 1648 N N . PRO A 1 210 ? -18.549 -7.821 30.371 1.00 89.19 210 PRO A N 1
ATOM 1649 C CA . PRO A 1 210 ? -19.105 -8.706 31.394 1.00 89.19 210 PRO A CA 1
ATOM 1650 C C . PRO A 1 210 ? -20.429 -9.362 30.951 1.00 89.19 210 PRO A C 1
ATOM 1652 O O . PRO A 1 210 ? -21.160 -8.736 30.179 1.00 89.19 210 PRO A O 1
ATOM 1655 N N . PRO A 1 211 ? -20.784 -10.558 31.466 1.00 85.06 211 PRO A N 1
ATOM 1656 C CA . PRO A 1 211 ? -21.996 -11.283 31.061 1.00 85.06 211 PRO A CA 1
ATOM 1657 C C . PRO A 1 211 ? -23.296 -10.469 31.173 1.00 85.06 211 PRO A C 1
ATOM 1659 O O . PRO A 1 211 ? -24.115 -10.504 30.260 1.00 85.06 211 PRO A O 1
ATOM 1662 N N . ASP A 1 212 ? -23.442 -9.666 32.231 1.00 86.00 212 ASP A N 1
ATOM 1663 C CA . ASP A 1 212 ? -24.650 -8.864 32.496 1.00 86.00 212 ASP A CA 1
ATOM 1664 C C . ASP A 1 212 ? -24.589 -7.443 31.905 1.00 86.00 212 ASP A C 1
ATOM 1666 O O . ASP A 1 212 ? -25.378 -6.559 32.250 1.00 86.00 212 ASP A O 1
ATOM 1670 N N . PHE A 1 213 ? -23.611 -7.164 31.039 1.00 86.31 213 PHE A N 1
ATOM 1671 C CA . PHE A 1 213 ? -23.426 -5.827 30.491 1.00 86.31 213 PHE A CA 1
ATOM 1672 C C . PHE A 1 213 ? -24.474 -5.499 29.426 1.00 86.31 213 PHE A C 1
ATOM 1674 O O . PHE A 1 213 ? -24.516 -6.105 28.355 1.00 86.31 213 PHE A O 1
ATOM 1681 N N . ILE A 1 214 ? -25.248 -4.443 29.671 1.00 83.12 214 ILE A N 1
ATOM 1682 C CA . ILE A 1 214 ? -26.211 -3.908 28.707 1.00 83.12 214 ILE A CA 1
ATOM 1683 C C . ILE A 1 214 ? -25.545 -2.789 27.886 1.00 83.12 214 ILE A C 1
ATOM 1685 O O . ILE A 1 214 ? -25.158 -1.758 28.447 1.00 83.12 214 ILE A O 1
ATOM 1689 N N . PRO A 1 215 ? -25.414 -2.938 26.552 1.00 83.88 215 PRO A N 1
ATOM 1690 C CA . PRO A 1 215 ? -24.859 -1.893 25.699 1.00 83.88 215 PRO A CA 1
ATOM 1691 C C . PRO A 1 215 ? -25.693 -0.607 25.696 1.00 83.88 215 PRO A C 1
ATOM 1693 O O . PRO A 1 215 ? -26.919 -0.633 25.748 1.00 83.88 215 PRO A O 1
ATOM 1696 N N . HIS A 1 216 ? -25.026 0.539 25.543 1.00 80.62 216 HIS A N 1
ATOM 1697 C CA . HIS A 1 216 ? -25.695 1.835 25.387 1.00 80.62 216 HIS A CA 1
ATOM 1698 C C . HIS A 1 216 ? -26.539 1.913 24.104 1.00 80.62 216 HIS A C 1
ATOM 1700 O O . HIS A 1 216 ? -26.190 1.305 23.099 1.00 80.62 216 HIS A O 1
ATOM 1706 N N . ASN A 1 217 ? -27.576 2.759 24.078 1.00 75.69 217 ASN A N 1
ATOM 1707 C CA . ASN A 1 217 ? -28.501 2.906 22.937 1.00 75.69 217 ASN A CA 1
ATOM 1708 C C . ASN A 1 217 ? -27.809 3.128 21.577 1.00 75.69 217 ASN A C 1
ATOM 1710 O O . ASN A 1 217 ? -28.245 2.594 20.558 1.00 75.69 217 ASN A O 1
ATOM 1714 N N . SER A 1 218 ? -26.689 3.859 21.550 1.00 75.25 218 SER A N 1
ATOM 1715 C CA . SER A 1 218 ? -25.890 4.089 20.334 1.00 75.25 218 SER A CA 1
ATOM 1716 C C . SER A 1 218 ? -25.309 2.804 19.722 1.00 75.25 218 SER A C 1
ATOM 1718 O O . SER A 1 218 ? -24.943 2.772 18.544 1.00 75.25 218 SER A O 1
ATOM 1720 N N . PHE A 1 219 ? -25.246 1.721 20.494 1.00 79.44 219 PHE A N 1
ATOM 1721 C CA . PHE A 1 219 ? -24.832 0.405 20.035 1.00 79.44 219 PHE A CA 1
ATOM 1722 C C . PHE A 1 219 ? -25.844 -0.232 19.070 1.00 79.44 219 PHE A C 1
ATOM 1724 O O . PHE A 1 219 ? -25.430 -0.937 18.151 1.00 79.44 219 PHE A O 1
ATOM 1731 N N . PHE A 1 220 ? -27.139 0.051 19.225 1.00 77.19 220 PHE A N 1
ATOM 1732 C CA . PHE A 1 220 ? -28.218 -0.568 18.445 1.00 77.19 220 PHE A CA 1
ATOM 1733 C C . PHE A 1 220 ? -28.578 0.192 17.157 1.00 77.19 220 PHE A C 1
ATOM 1735 O O . PHE A 1 220 ? -29.512 -0.183 16.450 1.00 77.19 220 PHE A O 1
ATOM 1742 N N . VAL A 1 221 ? -27.834 1.250 16.816 1.00 72.88 221 VAL A N 1
ATOM 1743 C CA . VAL A 1 221 ? -28.054 2.023 15.583 1.00 72.88 221 VAL A CA 1
ATOM 1744 C C . VAL A 1 221 ? -27.848 1.128 14.347 1.00 72.88 221 VAL A C 1
ATOM 1746 O O . VAL A 1 221 ? -26.781 0.535 14.174 1.00 72.88 221 VAL A O 1
ATOM 1749 N N . LYS A 1 222 ? -28.881 1.047 13.490 1.00 57.41 222 LYS A N 1
ATOM 1750 C CA . LYS A 1 222 ? -29.069 0.025 12.434 1.00 57.41 222 LYS A CA 1
ATOM 1751 C C . LYS A 1 222 ? -28.250 0.202 11.140 1.00 57.41 222 LYS A C 1
ATOM 1753 O O . LYS A 1 222 ? -28.210 -0.726 10.340 1.00 57.41 222 LYS A O 1
ATOM 1758 N N . ASN A 1 223 ? -27.559 1.323 10.928 1.00 63.59 223 ASN A N 1
ATOM 1759 C CA . ASN A 1 223 ? -26.795 1.578 9.691 1.00 63.59 223 ASN A CA 1
ATOM 1760 C C . ASN A 1 223 ? -25.385 0.959 9.719 1.00 63.59 223 ASN A C 1
ATOM 1762 O O . ASN A 1 223 ? -24.390 1.671 9.596 1.00 63.59 223 ASN A O 1
ATOM 1766 N N . ARG A 1 224 ? -25.274 -0.359 9.930 1.00 66.81 224 ARG A N 1
ATOM 1767 C CA . ARG A 1 224 ? -23.977 -1.060 9.944 1.00 66.81 224 ARG A CA 1
ATOM 1768 C C . ARG A 1 224 ? -23.835 -2.012 8.762 1.00 66.81 224 ARG A C 1
ATOM 1770 O O . ARG A 1 224 ? -24.749 -2.765 8.438 1.00 66.81 224 ARG A O 1
ATOM 1777 N N . THR A 1 225 ? -22.655 -2.004 8.155 1.00 69.69 225 THR A N 1
ATOM 1778 C CA . THR A 1 225 ? -22.216 -2.973 7.147 1.00 69.69 225 THR A CA 1
ATOM 1779 C C . THR A 1 225 ? -22.047 -4.345 7.793 1.00 69.69 225 THR A C 1
ATOM 1781 O O . THR A 1 225 ? -21.209 -4.516 8.668 1.00 69.69 225 THR A O 1
ATOM 1784 N N . LYS A 1 226 ? -22.841 -5.338 7.375 1.00 77.69 226 LYS A N 1
ATOM 1785 C CA . LYS A 1 226 ? -22.816 -6.699 7.954 1.00 77.69 226 LYS A CA 1
ATOM 1786 C C . LYS A 1 226 ? -21.564 -7.501 7.587 1.00 77.69 226 LYS A C 1
ATOM 1788 O O . LYS A 1 226 ? -21.224 -8.461 8.277 1.00 77.69 226 LYS A O 1
ATOM 1793 N N . LYS A 1 227 ? -20.925 -7.139 6.475 1.00 86.44 227 LYS A N 1
ATOM 1794 C CA . LYS A 1 227 ? -19.725 -7.780 5.941 1.00 86.44 227 LYS A CA 1
ATOM 1795 C C . LYS A 1 227 ? -18.739 -6.717 5.478 1.00 86.44 227 LYS A C 1
ATOM 1797 O O . LYS A 1 227 ? -19.149 -5.658 5.008 1.00 86.44 227 LYS A O 1
ATOM 1802 N N . THR A 1 228 ? -17.460 -7.029 5.596 1.00 87.31 228 THR A N 1
ATOM 1803 C CA . THR A 1 228 ? -16.350 -6.201 5.121 1.00 87.31 228 THR A CA 1
ATOM 1804 C C . THR A 1 228 ? -15.314 -7.095 4.467 1.00 87.31 228 THR A C 1
ATOM 1806 O O . THR A 1 228 ? -15.103 -8.221 4.923 1.00 87.31 228 THR A O 1
ATOM 1809 N N . VAL A 1 229 ? -14.635 -6.585 3.450 1.00 90.56 229 VAL A N 1
ATOM 1810 C CA . VAL A 1 229 ? -13.514 -7.279 2.822 1.00 90.56 229 VAL A CA 1
ATOM 1811 C C . VAL A 1 229 ? -12.210 -6.740 3.393 1.00 90.56 229 VAL A C 1
ATOM 1813 O O . VAL A 1 229 ? -12.023 -5.529 3.513 1.00 90.56 229 VAL A O 1
ATOM 1816 N N . LEU A 1 230 ? -11.298 -7.635 3.747 1.00 90.12 230 LEU A N 1
ATOM 1817 C CA . LEU A 1 230 ? -9.952 -7.317 4.193 1.00 90.12 230 LEU A CA 1
ATOM 1818 C C . LEU A 1 230 ? -8.957 -7.759 3.137 1.00 90.12 230 LEU A C 1
ATOM 1820 O O . LEU A 1 230 ? -8.873 -8.937 2.806 1.00 90.12 230 LEU A O 1
ATOM 1824 N N . ILE A 1 231 ? -8.182 -6.801 2.644 1.00 92.25 231 ILE A N 1
ATOM 1825 C CA . ILE A 1 231 ? -7.026 -7.076 1.803 1.00 92.25 231 ILE A CA 1
ATOM 1826 C C . ILE A 1 231 ? -5.794 -7.031 2.697 1.00 92.25 231 ILE A C 1
ATOM 1828 O O . ILE A 1 231 ? -5.498 -5.999 3.307 1.00 92.25 231 ILE A O 1
ATOM 1832 N N . ARG A 1 232 ? -5.080 -8.151 2.773 1.00 91.38 232 ARG A N 1
ATOM 1833 C CA . ARG A 1 232 ? -3.823 -8.289 3.507 1.00 91.38 232 ARG A CA 1
ATOM 1834 C C . ARG A 1 232 ? -2.671 -8.317 2.521 1.00 91.38 232 ARG A C 1
ATOM 1836 O O . ARG A 1 232 ? -2.670 -9.112 1.585 1.00 91.38 232 ARG A O 1
ATOM 1843 N N . ILE A 1 233 ? -1.688 -7.464 2.758 1.00 91.75 233 ILE A N 1
ATOM 1844 C CA . ILE A 1 233 ? -0.470 -7.352 1.962 1.00 91.75 233 ILE A CA 1
ATOM 1845 C C . ILE A 1 233 ? 0.686 -7.693 2.891 1.00 91.75 233 ILE A C 1
ATOM 1847 O O . ILE A 1 233 ? 0.963 -6.932 3.820 1.00 91.75 233 ILE A O 1
ATOM 1851 N N . ARG A 1 234 ? 1.334 -8.836 2.673 1.00 89.88 234 ARG A N 1
ATOM 1852 C CA . ARG A 1 234 ? 2.495 -9.252 3.474 1.00 89.88 234 ARG A CA 1
ATOM 1853 C C . ARG A 1 234 ? 3.741 -8.466 3.077 1.00 89.88 234 ARG A C 1
ATOM 1855 O O . ARG A 1 234 ? 3.891 -8.108 1.907 1.00 89.88 234 ARG A O 1
ATOM 1862 N N . ASP A 1 235 ? 4.614 -8.191 4.040 1.00 85.56 235 ASP A N 1
ATOM 1863 C CA . ASP A 1 235 ? 5.931 -7.637 3.730 1.00 85.56 235 ASP A CA 1
ATOM 1864 C C . ASP A 1 235 ? 6.776 -8.673 2.971 1.00 85.56 235 ASP A C 1
ATOM 1866 O O . ASP A 1 235 ? 6.683 -9.877 3.214 1.00 85.56 235 ASP A O 1
ATOM 1870 N N . ASP A 1 236 ? 7.582 -8.203 2.023 1.00 85.12 236 ASP A N 1
ATOM 1871 C CA . ASP A 1 236 ? 8.412 -9.042 1.154 1.00 85.12 236 ASP A CA 1
ATOM 1872 C C . ASP A 1 236 ? 9.851 -8.522 1.186 1.00 85.12 236 ASP A C 1
ATOM 1874 O O . ASP A 1 236 ? 10.303 -7.738 0.344 1.00 85.12 236 ASP A O 1
ATOM 1878 N N . ILE A 1 237 ? 10.570 -8.940 2.229 1.00 83.06 237 ILE A N 1
ATOM 1879 C CA . ILE A 1 237 ? 11.954 -8.534 2.480 1.00 83.06 237 ILE A CA 1
ATOM 1880 C C . ILE A 1 237 ? 12.882 -8.920 1.311 1.00 83.06 237 ILE A C 1
ATOM 1882 O O . ILE A 1 237 ? 13.693 -8.076 0.918 1.00 83.06 237 ILE A O 1
ATOM 1886 N N . PRO A 1 238 ? 12.810 -10.137 0.726 1.00 87.19 238 PRO A N 1
ATOM 1887 C CA . PRO A 1 238 ? 13.599 -10.478 -0.459 1.00 87.19 238 PRO A CA 1
ATOM 1888 C C . PRO A 1 238 ? 13.393 -9.496 -1.613 1.00 87.19 238 PRO A C 1
ATOM 1890 O O . PRO A 1 238 ? 14.367 -8.948 -2.132 1.00 87.19 238 PRO A O 1
ATOM 1893 N N . LYS A 1 239 ? 12.141 -9.185 -1.956 1.00 84.19 239 LYS A N 1
ATOM 1894 C CA . LYS A 1 239 ? 11.819 -8.273 -3.060 1.00 84.19 239 LYS A CA 1
ATOM 1895 C C . LYS A 1 239 ? 12.255 -6.833 -2.774 1.00 84.19 239 LYS A C 1
ATOM 1897 O O . LYS A 1 239 ? 12.714 -6.121 -3.669 1.00 84.19 239 LYS A O 1
ATOM 1902 N N . GLN A 1 240 ? 12.241 -6.429 -1.504 1.00 84.12 240 GLN A N 1
ATOM 1903 C CA . GLN A 1 240 ? 12.817 -5.154 -1.071 1.00 84.12 240 GLN A CA 1
ATOM 1904 C C . GLN A 1 240 ? 14.344 -5.104 -1.164 1.00 84.12 240 GLN A C 1
ATOM 1906 O O . GLN A 1 240 ? 14.896 -4.042 -1.459 1.00 84.12 240 GLN A O 1
ATOM 1911 N N . LYS A 1 241 ? 15.041 -6.228 -0.963 1.00 83.62 241 LYS A N 1
ATOM 1912 C CA . LYS A 1 241 ? 16.487 -6.318 -1.215 1.00 83.62 241 LYS A CA 1
ATOM 1913 C C . LYS A 1 241 ? 16.794 -6.248 -2.707 1.00 83.62 241 LYS A C 1
ATOM 1915 O O . LYS A 1 241 ? 17.742 -5.565 -3.088 1.00 83.62 241 LYS A O 1
ATOM 1920 N N . GLU A 1 242 ? 15.978 -6.882 -3.551 1.00 82.62 242 GLU A N 1
ATOM 1921 C CA . GLU A 1 242 ? 16.134 -6.795 -5.007 1.00 82.62 242 GLU A CA 1
ATOM 1922 C C . GLU A 1 242 ? 16.075 -5.343 -5.495 1.00 82.62 242 GLU A C 1
ATOM 1924 O O . GLU A 1 242 ? 16.903 -4.956 -6.320 1.00 82.62 242 GLU A O 1
ATOM 1929 N N . ARG A 1 243 ? 15.194 -4.504 -4.924 1.00 82.44 243 ARG A N 1
ATOM 1930 C CA . ARG A 1 243 ? 15.078 -3.065 -5.245 1.00 82.44 243 ARG A CA 1
ATOM 1931 C C . ARG A 1 243 ? 16.431 -2.349 -5.332 1.00 82.44 243 ARG A C 1
ATOM 1933 O O . ARG A 1 243 ? 16.626 -1.535 -6.233 1.00 82.44 243 ARG A O 1
ATOM 1940 N N . LEU A 1 244 ? 17.363 -2.662 -4.428 1.00 72.94 244 LEU A N 1
ATOM 1941 C CA . LEU A 1 244 ? 18.695 -2.048 -4.382 1.00 72.94 244 LEU A CA 1
ATOM 1942 C C . LEU A 1 244 ? 19.444 -2.238 -5.713 1.00 72.94 244 LEU A C 1
ATOM 1944 O O . LEU A 1 244 ? 20.043 -1.310 -6.243 1.00 72.94 244 LEU A O 1
ATOM 1948 N N . CYS A 1 245 ? 19.345 -3.416 -6.326 1.00 74.94 245 CYS A N 1
ATOM 1949 C CA . CYS A 1 245 ? 19.960 -3.678 -7.625 1.00 74.94 245 CYS A CA 1
ATOM 1950 C C . CYS A 1 245 ? 19.131 -3.141 -8.799 1.00 74.94 245 CYS A C 1
ATOM 1952 O O . CYS A 1 245 ? 19.693 -2.793 -9.835 1.00 74.94 245 CYS A O 1
ATOM 1954 N N . ILE A 1 246 ? 17.807 -3.098 -8.655 1.00 75.50 246 ILE A N 1
ATOM 1955 C CA . ILE A 1 246 ? 16.871 -2.783 -9.742 1.00 75.50 246 ILE A CA 1
ATOM 1956 C C . ILE A 1 246 ? 16.810 -1.287 -10.002 1.00 75.50 246 ILE A C 1
ATOM 1958 O O . ILE A 1 246 ? 16.921 -0.860 -11.145 1.00 75.50 246 ILE A O 1
ATOM 1962 N N . SER A 1 247 ? 16.628 -0.490 -8.951 1.00 76.88 247 SER A N 1
ATOM 1963 C CA . SER A 1 247 ? 16.510 0.958 -9.088 1.00 76.88 247 SER A CA 1
ATOM 1964 C C . SER A 1 247 ? 17.851 1.651 -8.885 1.00 76.88 247 SER A C 1
ATOM 1966 O O . SER A 1 247 ? 18.220 2.523 -9.666 1.00 76.88 247 SER A O 1
ATOM 1968 N N . GLU A 1 248 ? 18.613 1.285 -7.851 1.00 78.44 248 GLU A N 1
ATOM 1969 C CA . GLU A 1 248 ? 19.745 2.124 -7.429 1.00 78.44 248 GLU A CA 1
ATOM 1970 C C . GLU A 1 248 ? 20.936 2.008 -8.385 1.00 78.44 248 GLU A C 1
ATOM 1972 O O . GLU A 1 248 ? 21.621 3.000 -8.620 1.00 78.44 248 GLU A O 1
ATOM 1977 N N . HIS A 1 249 ? 21.138 0.849 -9.021 1.00 79.62 249 HIS A N 1
ATOM 1978 C CA . HIS A 1 249 ? 22.211 0.676 -10.001 1.00 79.62 249 HIS A CA 1
ATOM 1979 C C . HIS A 1 249 ? 22.003 1.490 -11.300 1.00 79.62 249 HIS A C 1
ATOM 1981 O O . HIS A 1 249 ? 22.926 2.228 -11.670 1.00 79.62 249 HIS A O 1
ATOM 1987 N N . PRO A 1 250 ? 20.838 1.443 -11.989 1.00 82.94 250 PRO A N 1
ATOM 1988 C CA . PRO A 1 250 ? 20.573 2.334 -13.122 1.00 82.94 250 PRO A CA 1
ATOM 1989 C C . PRO A 1 250 ? 20.691 3.814 -12.753 1.00 82.94 250 PRO A C 1
ATOM 1991 O O . PRO A 1 250 ? 21.385 4.560 -13.443 1.00 82.94 250 PRO A O 1
ATOM 1994 N N . PHE A 1 251 ? 20.097 4.230 -11.627 1.00 81.06 251 PHE A N 1
ATOM 1995 C CA . PHE A 1 251 ? 20.179 5.619 -11.174 1.00 81.06 251 PHE A CA 1
ATOM 1996 C C . PHE A 1 251 ? 21.612 6.041 -10.854 1.00 81.06 251 PHE A C 1
ATOM 1998 O O . PHE A 1 251 ? 22.023 7.122 -11.262 1.00 81.06 251 PHE A O 1
ATOM 2005 N N . GLY A 1 252 ? 22.392 5.201 -10.173 1.00 85.19 252 GLY A N 1
ATOM 2006 C CA . GLY A 1 252 ? 23.800 5.474 -9.896 1.00 85.19 252 GLY A CA 1
ATOM 2007 C C . GLY A 1 252 ? 24.621 5.607 -11.177 1.00 85.19 252 GLY A C 1
ATOM 2008 O O . GLY A 1 252 ? 25.437 6.519 -11.290 1.00 85.19 252 GLY A O 1
ATOM 2009 N N . THR A 1 253 ? 24.351 4.761 -12.174 1.00 87.94 253 THR A N 1
ATOM 2010 C CA . THR A 1 253 ? 25.023 4.825 -13.478 1.00 87.94 253 THR A CA 1
ATOM 2011 C C . THR A 1 253 ? 24.683 6.119 -14.213 1.00 87.94 253 THR A C 1
ATOM 2013 O O . THR A 1 253 ? 25.585 6.847 -14.613 1.00 87.94 253 THR A O 1
ATOM 2016 N N . VAL A 1 254 ? 23.400 6.448 -14.362 1.00 88.75 254 VAL A N 1
ATOM 2017 C CA . VAL A 1 254 ? 22.979 7.660 -15.082 1.00 88.75 254 VAL A CA 1
ATOM 2018 C C . VAL A 1 254 ? 23.470 8.916 -14.364 1.00 88.75 254 VAL A C 1
ATOM 2020 O O . VAL A 1 254 ? 24.062 9.806 -14.971 1.00 88.75 254 VAL A O 1
ATOM 2023 N N . LYS A 1 255 ? 23.281 8.970 -13.046 1.00 86.75 255 LYS A N 1
ATOM 2024 C CA . LYS A 1 255 ? 23.601 10.148 -12.246 1.00 86.75 255 LYS A CA 1
ATOM 2025 C C . LYS A 1 255 ? 25.105 10.413 -12.196 1.00 86.75 255 LYS A C 1
ATOM 2027 O O . LYS A 1 255 ? 25.538 11.532 -12.452 1.00 86.75 255 LYS A O 1
ATOM 2032 N N . TRP A 1 256 ? 25.897 9.397 -11.855 1.00 86.88 256 TRP A N 1
ATOM 2033 C CA . TRP A 1 256 ? 27.320 9.578 -11.566 1.00 86.88 256 TRP A CA 1
ATOM 2034 C C . TRP A 1 256 ? 28.216 9.242 -12.750 1.00 86.88 256 TRP A C 1
ATOM 2036 O O . TRP A 1 256 ? 29.150 9.984 -13.026 1.00 86.88 256 TRP A O 1
ATOM 2046 N N . TYR A 1 257 ? 27.931 8.155 -13.470 1.00 85.19 257 TYR A N 1
ATOM 2047 C CA . TYR A 1 257 ? 28.786 7.707 -14.571 1.00 85.19 257 TYR A CA 1
ATOM 2048 C C . TYR A 1 257 ? 28.459 8.404 -15.900 1.00 85.19 257 TYR A C 1
ATOM 2050 O O . TYR A 1 257 ? 29.368 8.722 -16.658 1.00 85.19 257 TYR A O 1
ATOM 2058 N N . HIS A 1 258 ? 27.182 8.682 -16.195 1.00 87.25 258 HIS A N 1
ATOM 2059 C CA . HIS A 1 258 ? 26.789 9.471 -17.380 1.00 87.25 258 HIS A CA 1
ATOM 2060 C C . HIS A 1 258 ? 26.760 10.981 -17.122 1.00 87.25 258 HIS A C 1
ATOM 2062 O O . HIS A 1 258 ? 26.487 11.747 -18.038 1.00 87.25 258 HIS A O 1
ATOM 2068 N N . GLY A 1 259 ? 27.049 11.418 -15.894 1.00 85.56 259 GLY A N 1
ATOM 2069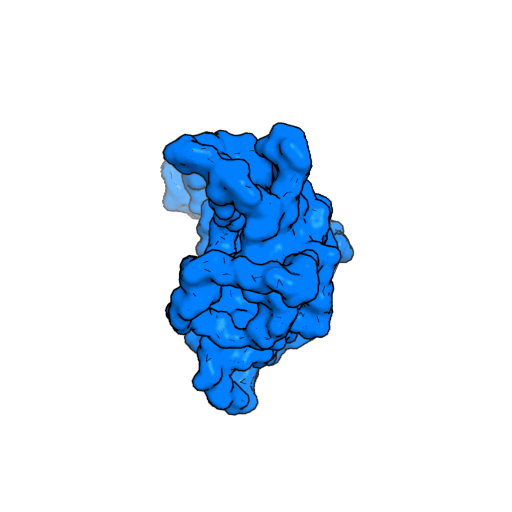 C CA . GLY A 1 259 ? 27.149 12.835 -15.550 1.00 85.56 259 GLY A CA 1
ATOM 2070 C C . GLY A 1 259 ? 25.814 13.555 -15.326 1.00 85.56 259 GLY A C 1
ATOM 2071 O O . GLY A 1 259 ? 25.841 14.746 -15.038 1.00 85.56 259 GLY A O 1
ATOM 2072 N N . ALA A 1 260 ? 24.664 12.873 -15.346 1.00 88.44 260 ALA A N 1
ATOM 2073 C CA . ALA A 1 260 ? 23.340 13.478 -15.141 1.00 88.44 260 ALA A CA 1
ATOM 2074 C C . ALA A 1 260 ? 23.001 13.726 -13.649 1.00 88.44 260 ALA A C 1
ATOM 2076 O O . ALA A 1 260 ? 21.914 13.398 -13.167 1.00 88.44 260 ALA A O 1
ATOM 2077 N N . HIS A 1 261 ? 23.951 14.259 -12.874 1.00 85.38 261 HIS A N 1
ATOM 2078 C CA . HIS A 1 261 ? 23.785 14.530 -11.438 1.00 85.38 261 HIS A CA 1
ATOM 2079 C C . HIS A 1 261 ? 23.105 15.868 -11.132 1.00 85.38 261 HIS A C 1
ATOM 2081 O O . HIS A 1 261 ? 22.585 16.039 -10.026 1.00 85.38 261 HIS A O 1
ATOM 2087 N N . TYR A 1 262 ? 23.047 16.764 -12.113 1.00 87.44 262 TYR A N 1
ATOM 2088 C CA . TYR A 1 262 ? 22.236 17.977 -12.129 1.00 87.44 262 TYR A CA 1
ATOM 2089 C C . TYR A 1 262 ? 21.587 18.134 -13.506 1.00 87.44 262 TYR A C 1
ATOM 2091 O O . TYR A 1 262 ? 21.945 17.427 -14.444 1.00 87.44 262 TYR A O 1
ATOM 2099 N N . VAL A 1 263 ? 20.617 19.043 -13.599 1.00 88.62 263 VAL A N 1
ATOM 2100 C CA . VAL A 1 263 ? 19.930 19.380 -14.850 1.00 88.62 263 VAL A CA 1
ATOM 2101 C C . VAL A 1 263 ? 20.247 20.822 -15.226 1.00 88.62 263 VAL A C 1
ATOM 2103 O O . VAL A 1 263 ? 20.294 21.696 -14.356 1.00 88.62 263 VAL A O 1
ATOM 2106 N N . LEU A 1 264 ? 20.496 21.066 -16.506 1.00 92.56 264 LEU A N 1
ATOM 2107 C CA . LEU A 1 264 ? 20.790 22.384 -17.068 1.00 92.56 264 LEU A CA 1
ATOM 2108 C C . LEU A 1 264 ? 19.505 23.160 -17.364 1.00 92.56 264 LEU A C 1
ATOM 2110 O O . LEU A 1 264 ? 19.447 24.386 -17.237 1.00 92.56 264 LEU A O 1
ATOM 2114 N N . CYS A 1 265 ? 18.457 22.440 -17.751 1.00 93.12 265 CYS A N 1
ATOM 2115 C CA . CYS A 1 265 ? 17.173 23.011 -18.091 1.00 93.12 265 CYS A CA 1
ATOM 2116 C C . CYS A 1 265 ? 16.359 23.383 -16.849 1.00 93.12 265 CYS A C 1
ATOM 2118 O O . CYS A 1 265 ? 16.313 22.654 -15.856 1.00 93.12 265 CYS A O 1
ATOM 2120 N N . LYS A 1 266 ? 15.626 24.498 -16.949 1.00 91.44 266 LYS A N 1
ATOM 2121 C CA . LYS A 1 266 ? 14.637 24.928 -15.953 1.00 91.44 266 LYS A CA 1
ATOM 2122 C C . LYS A 1 266 ? 13.218 24.637 -16.442 1.00 91.44 266 LYS A C 1
ATOM 2124 O O . LYS A 1 266 ? 12.889 24.919 -17.594 1.00 91.44 266 LYS A O 1
ATOM 2129 N N . GLY A 1 267 ? 12.375 24.160 -15.529 1.00 91.81 267 GLY A N 1
ATOM 2130 C CA . GLY A 1 267 ? 10.972 23.824 -15.784 1.00 91.81 267 GLY A CA 1
ATOM 2131 C C . GLY A 1 267 ? 10.770 22.350 -16.145 1.00 91.81 267 GLY A C 1
ATOM 2132 O O . GLY A 1 267 ? 11.602 21.755 -16.823 1.00 91.81 267 GLY A O 1
ATOM 2133 N N . ILE A 1 268 ? 9.646 21.772 -15.693 1.00 91.50 268 ILE A N 1
ATOM 2134 C CA . ILE A 1 268 ? 9.376 20.322 -15.758 1.00 91.50 268 ILE A CA 1
ATOM 2135 C C . ILE A 1 268 ? 9.549 19.774 -17.172 1.00 91.50 268 ILE A C 1
ATOM 2137 O O . ILE A 1 268 ? 10.213 18.760 -17.338 1.00 91.50 268 ILE A O 1
ATOM 2141 N N . GLU A 1 269 ? 8.983 20.431 -18.179 1.00 93.62 269 GLU A N 1
ATOM 2142 C CA . GLU A 1 269 ? 9.009 19.955 -19.564 1.00 93.62 269 GLU A CA 1
ATOM 2143 C C . GLU A 1 269 ? 10.441 19.806 -20.096 1.00 93.62 269 GLU A C 1
ATOM 214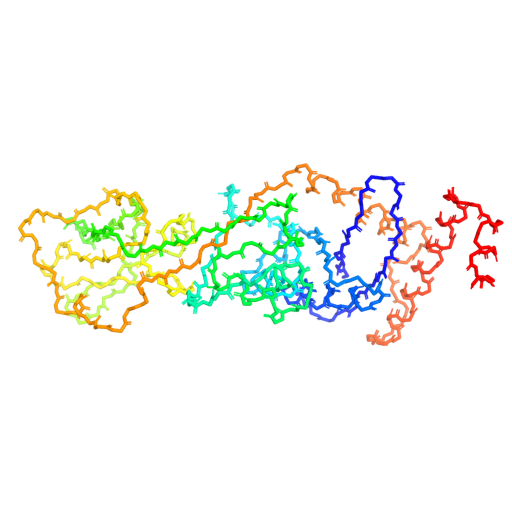5 O O . GLU A 1 269 ? 10.859 18.716 -20.485 1.00 93.62 269 GLU A O 1
ATOM 2150 N N . LYS A 1 270 ? 11.238 20.877 -20.014 1.00 94.81 270 LYS A N 1
ATOM 2151 C CA . LYS A 1 270 ? 12.624 20.883 -20.499 1.00 94.81 270 LYS A CA 1
ATOM 2152 C C . LYS A 1 270 ? 13.507 19.923 -19.698 1.00 94.81 270 LYS A C 1
ATOM 2154 O O . LYS A 1 270 ? 14.289 19.175 -20.274 1.00 94.81 270 LYS A O 1
ATOM 2159 N N . THR A 1 271 ? 13.337 19.888 -18.375 1.00 91.88 271 THR A N 1
ATOM 2160 C CA . THR A 1 271 ? 14.036 18.935 -17.501 1.00 91.88 271 THR A CA 1
ATOM 2161 C C . THR A 1 271 ? 13.659 17.480 -17.813 1.00 91.88 271 THR A C 1
ATOM 2163 O O . THR A 1 271 ? 14.508 16.594 -17.752 1.00 91.88 271 THR A O 1
ATOM 2166 N N . THR A 1 272 ? 12.400 17.214 -18.174 1.00 92.12 272 THR A N 1
ATOM 2167 C CA . THR A 1 272 ? 11.930 15.878 -18.578 1.00 92.12 272 THR A CA 1
ATOM 2168 C C . THR A 1 272 ? 12.590 15.437 -19.877 1.00 92.12 272 THR A C 1
ATOM 2170 O O . THR A 1 272 ? 13.002 14.282 -19.971 1.00 92.12 272 THR A O 1
ATOM 2173 N N . ALA A 1 273 ? 12.745 16.338 -20.849 1.00 93.75 273 ALA A N 1
ATOM 2174 C CA . ALA A 1 273 ? 13.457 16.046 -22.092 1.00 93.75 273 ALA A CA 1
ATOM 2175 C C . ALA A 1 273 ? 14.947 15.748 -21.845 1.00 93.75 273 ALA A C 1
ATOM 2177 O O . ALA A 1 273 ? 15.467 14.746 -22.332 1.00 93.75 273 ALA A O 1
ATOM 2178 N N . GLU A 1 274 ? 15.619 16.567 -21.030 1.00 93.25 274 GLU A N 1
ATOM 2179 C CA . GLU A 1 274 ? 17.036 16.389 -20.685 1.00 93.25 274 GLU A CA 1
ATOM 2180 C C . GLU A 1 274 ? 17.311 15.037 -20.000 1.00 93.25 274 GLU A C 1
ATOM 2182 O O . GLU A 1 274 ? 18.206 14.285 -20.401 1.00 93.25 274 GLU A O 1
ATOM 2187 N N . LEU A 1 275 ? 16.500 14.685 -18.999 1.00 91.88 275 LEU A N 1
ATOM 2188 C CA . LEU A 1 275 ? 16.595 13.385 -18.333 1.00 91.88 275 LEU A CA 1
ATOM 2189 C C . LEU A 1 275 ? 16.208 12.236 -19.270 1.00 91.88 275 LEU A C 1
ATOM 2191 O O . LEU A 1 275 ? 16.834 11.180 -19.223 1.00 91.88 275 LEU A O 1
ATOM 2195 N N . GLY A 1 276 ? 15.237 12.455 -20.158 1.00 91.75 276 GLY A N 1
ATOM 2196 C CA . GLY A 1 276 ? 14.833 11.488 -21.176 1.00 91.75 276 GLY A CA 1
ATOM 2197 C C . GLY A 1 276 ? 15.975 11.072 -22.088 1.00 91.75 276 GLY A C 1
ATOM 2198 O O . GLY A 1 276 ? 16.184 9.880 -22.294 1.00 91.75 276 GLY A O 1
ATOM 2199 N N . LEU A 1 277 ? 16.772 12.030 -22.565 1.00 93.62 277 LEU A N 1
ATOM 2200 C CA . LEU A 1 277 ? 17.962 11.743 -23.371 1.00 93.62 277 LEU A CA 1
ATOM 2201 C C . LEU A 1 277 ? 18.999 10.928 -22.588 1.00 93.62 277 LEU A C 1
ATOM 2203 O O . LEU A 1 277 ? 19.578 9.982 -23.124 1.00 93.62 277 LEU A O 1
ATOM 2207 N N . SER A 1 278 ? 19.191 11.246 -21.307 1.00 92.25 278 SER A N 1
ATOM 2208 C CA . SER A 1 278 ? 20.112 10.508 -20.433 1.00 92.25 278 SER A CA 1
ATOM 2209 C C . SER A 1 278 ? 19.656 9.059 -20.216 1.00 92.25 278 SER A C 1
ATOM 2211 O O . SER A 1 278 ? 20.447 8.121 -20.332 1.00 92.25 278 SER A O 1
ATOM 2213 N N . PHE A 1 279 ? 18.364 8.854 -19.948 1.00 91.94 279 PHE A N 1
ATOM 2214 C CA . PHE A 1 279 ? 17.781 7.523 -19.771 1.00 91.94 279 PHE A CA 1
ATOM 2215 C C . PHE A 1 279 ? 17.745 6.719 -21.072 1.00 91.94 279 PHE A C 1
ATOM 2217 O O . PHE A 1 279 ? 18.026 5.520 -21.051 1.00 91.94 279 PHE A O 1
ATOM 2224 N N . LEU A 1 280 ? 17.493 7.367 -22.210 1.00 91.94 280 LEU A N 1
ATOM 2225 C CA . LEU A 1 280 ? 17.583 6.741 -23.526 1.00 91.94 280 LEU A CA 1
ATOM 2226 C C . LEU A 1 280 ? 19.008 6.255 -23.806 1.00 91.94 280 LEU A C 1
ATOM 2228 O O . LEU A 1 280 ? 19.198 5.100 -24.182 1.00 91.94 280 LEU A O 1
ATOM 2232 N N . ALA A 1 281 ? 20.019 7.095 -23.565 1.00 93.12 281 ALA A N 1
ATOM 2233 C CA . ALA A 1 281 ? 21.419 6.712 -23.728 1.00 93.12 281 ALA A CA 1
ATOM 2234 C C . ALA A 1 281 ? 21.794 5.520 -22.830 1.00 93.12 281 ALA A C 1
ATOM 2236 O O . ALA A 1 281 ? 22.465 4.588 -23.285 1.00 93.12 281 ALA A O 1
ATOM 2237 N N . TYR A 1 282 ? 21.320 5.502 -21.578 1.00 91.69 282 TYR A N 1
ATOM 2238 C CA . TYR A 1 282 ? 21.475 4.348 -20.691 1.00 91.69 282 TYR A CA 1
ATOM 2239 C C . TYR A 1 282 ? 20.838 3.086 -21.275 1.00 91.69 282 TYR A C 1
ATOM 2241 O O . TYR A 1 282 ? 21.518 2.064 -21.388 1.00 91.69 282 TYR A O 1
ATOM 2249 N N . ASN A 1 283 ? 19.570 3.161 -21.683 1.00 90.62 283 ASN A N 1
ATOM 2250 C CA . ASN A 1 283 ? 18.833 2.029 -22.233 1.00 90.62 283 ASN A CA 1
ATOM 2251 C C . ASN A 1 283 ? 19.487 1.481 -23.504 1.00 90.62 283 ASN A C 1
ATOM 2253 O O . ASN A 1 283 ? 19.632 0.269 -23.617 1.00 90.62 283 ASN A O 1
ATOM 2257 N N . LEU A 1 284 ? 19.949 2.339 -24.418 1.00 91.25 284 LEU A N 1
ATOM 2258 C CA . LEU A 1 284 ? 20.640 1.920 -25.641 1.00 91.25 284 LEU A CA 1
ATOM 2259 C C . LEU A 1 284 ? 21.951 1.196 -25.331 1.00 91.25 284 LEU A C 1
ATOM 2261 O O . LEU A 1 284 ? 22.169 0.079 -25.800 1.00 91.25 284 LEU A O 1
ATOM 2265 N N . ARG A 1 285 ? 22.807 1.784 -24.483 1.00 91.38 285 ARG A N 1
ATOM 2266 C CA . ARG A 1 285 ? 24.057 1.129 -24.060 1.00 91.38 285 ARG A CA 1
ATOM 2267 C C . ARG A 1 285 ? 23.773 -0.194 -23.358 1.00 91.38 285 ARG A C 1
ATOM 2269 O O . ARG A 1 285 ? 24.507 -1.165 -23.540 1.00 91.38 285 ARG A O 1
ATOM 2276 N N . ARG A 1 286 ? 22.709 -0.249 -22.555 1.00 89.06 286 ARG A N 1
ATOM 2277 C CA . ARG A 1 286 ? 22.316 -1.463 -21.845 1.00 89.06 286 ARG A CA 1
ATOM 2278 C C . ARG A 1 286 ? 21.801 -2.535 -22.798 1.00 89.06 286 ARG A C 1
ATOM 2280 O O . ARG A 1 286 ? 22.237 -3.674 -22.679 1.00 89.06 286 ARG A O 1
ATOM 2287 N N . ALA A 1 287 ? 20.940 -2.177 -23.743 1.00 89.94 287 ALA A N 1
ATOM 2288 C CA . ALA A 1 287 ? 20.411 -3.084 -24.752 1.00 89.94 287 ALA A CA 1
ATOM 2289 C C . ALA A 1 287 ? 21.542 -3.689 -25.594 1.00 89.94 287 ALA A C 1
ATOM 2291 O O . ALA A 1 287 ? 21.598 -4.908 -25.741 1.00 89.94 287 ALA A O 1
ATOM 2292 N N . VAL A 1 288 ? 22.503 -2.875 -26.050 1.00 91.81 288 VAL A N 1
ATOM 2293 C CA . VAL A 1 288 ? 23.672 -3.362 -26.807 1.00 91.81 288 VAL A CA 1
ATOM 2294 C C . VAL A 1 288 ? 24.462 -4.393 -25.998 1.00 91.81 288 VAL A C 1
ATOM 2296 O O . VAL A 1 288 ? 24.812 -5.443 -26.525 1.00 91.81 288 VAL A O 1
ATOM 2299 N N . ASN A 1 289 ? 24.681 -4.148 -24.706 1.00 90.00 289 ASN A N 1
ATOM 2300 C CA . ASN A 1 289 ? 25.395 -5.091 -23.841 1.00 90.00 289 ASN A CA 1
ATOM 2301 C C . ASN A 1 289 ? 24.595 -6.364 -23.511 1.00 90.00 289 ASN A C 1
ATOM 2303 O O . ASN A 1 289 ? 25.195 -7.376 -23.160 1.00 90.00 289 ASN A O 1
ATOM 2307 N N . LEU A 1 290 ? 23.259 -6.314 -23.552 1.00 88.50 290 LEU A N 1
ATOM 2308 C CA . LEU A 1 290 ? 22.395 -7.442 -23.186 1.00 88.50 290 LEU A CA 1
ATOM 2309 C C . LEU A 1 290 ? 22.087 -8.371 -24.362 1.00 88.50 290 LEU A C 1
ATOM 2311 O O . LEU A 1 290 ? 22.090 -9.585 -24.177 1.00 88.50 290 LEU A O 1
ATOM 2315 N N . ILE A 1 291 ? 21.779 -7.808 -25.532 1.00 89.38 291 ILE A N 1
ATOM 2316 C CA . ILE A 1 291 ? 21.303 -8.564 -26.703 1.00 89.38 291 ILE A CA 1
ATOM 2317 C C . ILE A 1 291 ? 22.134 -8.317 -27.971 1.00 89.38 291 ILE A C 1
ATOM 2319 O O . ILE A 1 291 ? 21.945 -9.004 -28.970 1.00 89.38 291 ILE A O 1
ATOM 2323 N N . GLY A 1 292 ? 23.081 -7.375 -27.939 1.00 91.62 292 GLY A N 1
ATOM 2324 C CA . GLY A 1 292 ? 23.902 -7.016 -29.093 1.00 91.62 292 GLY A CA 1
ATOM 2325 C C . GLY A 1 292 ? 23.185 -6.109 -30.096 1.00 91.62 292 GLY A C 1
ATOM 2326 O O . GLY A 1 292 ? 21.960 -6.060 -30.187 1.00 91.62 292 GLY A O 1
ATOM 2327 N N . THR A 1 293 ? 23.966 -5.385 -30.899 1.00 92.06 293 THR A N 1
ATOM 2328 C CA . THR A 1 293 ? 23.445 -4.421 -31.884 1.00 92.06 293 THR A CA 1
ATOM 2329 C C . THR A 1 293 ? 22.595 -5.083 -32.969 1.00 92.06 293 THR A C 1
ATOM 2331 O O . THR A 1 293 ? 21.605 -4.508 -33.413 1.00 92.06 293 THR A O 1
ATOM 2334 N N . ARG A 1 294 ? 22.956 -6.304 -33.388 1.00 92.69 294 ARG A N 1
ATOM 2335 C CA . ARG A 1 294 ? 22.239 -7.027 -34.445 1.00 92.69 294 ARG A CA 1
ATOM 2336 C C . ARG A 1 294 ? 20.788 -7.318 -34.055 1.00 92.69 294 ARG A C 1
ATOM 2338 O O . ARG A 1 294 ? 19.894 -6.979 -34.820 1.00 92.69 294 ARG A O 1
ATOM 2345 N N . ALA A 1 295 ? 20.565 -7.857 -32.855 1.00 91.00 295 ALA A N 1
ATOM 2346 C CA . ALA A 1 295 ? 19.224 -8.168 -32.361 1.00 91.00 295 ALA A CA 1
ATOM 2347 C C . ALA A 1 295 ? 18.347 -6.910 -32.233 1.00 91.00 295 ALA A C 1
ATOM 2349 O O . ALA A 1 295 ? 17.159 -6.949 -32.537 1.00 91.00 295 ALA A O 1
ATOM 2350 N N . ILE A 1 296 ? 18.935 -5.772 -31.839 1.00 89.75 296 ILE A N 1
ATOM 2351 C CA . ILE A 1 296 ? 18.223 -4.484 -31.783 1.00 89.75 296 ILE A CA 1
ATOM 2352 C C . ILE A 1 296 ? 17.757 -4.059 -33.180 1.00 89.75 296 ILE A C 1
ATOM 2354 O O . ILE A 1 296 ? 16.600 -3.689 -33.354 1.00 89.75 296 ILE A O 1
ATOM 2358 N N . LEU A 1 297 ? 18.643 -4.114 -34.179 1.00 92.25 297 LEU A N 1
ATOM 2359 C CA . LEU A 1 297 ? 18.310 -3.720 -35.552 1.00 92.25 297 LEU A CA 1
ATOM 2360 C C . LEU A 1 297 ? 17.271 -4.644 -36.194 1.00 92.25 297 LEU A C 1
ATOM 2362 O O . LEU A 1 297 ? 16.462 -4.176 -36.989 1.00 92.25 297 LEU A O 1
ATOM 2366 N N . GLU A 1 298 ? 17.301 -5.935 -35.868 1.00 93.06 298 GLU A N 1
ATOM 2367 C CA . GLU A 1 298 ? 16.274 -6.892 -36.288 1.00 93.06 298 GLU A CA 1
ATOM 2368 C C . GLU A 1 298 ? 14.918 -6.546 -35.652 1.00 93.06 298 GLU A C 1
ATOM 2370 O O . GLU A 1 298 ? 13.923 -6.473 -36.365 1.00 93.06 298 GLU A O 1
ATOM 2375 N N . GLY A 1 299 ? 14.888 -6.225 -34.353 1.00 88.06 299 GLY A N 1
ATOM 2376 C CA . GLY A 1 299 ? 13.660 -5.844 -33.646 1.00 88.06 299 GLY A CA 1
ATOM 2377 C C . GLY A 1 299 ? 13.045 -4.510 -34.083 1.00 88.06 299 GLY A C 1
ATOM 2378 O O . GLY A 1 299 ? 11.833 -4.370 -34.027 1.00 88.06 299 GLY A O 1
ATOM 2379 N N . ILE A 1 300 ? 13.844 -3.538 -34.540 1.00 87.94 300 ILE A N 1
ATOM 2380 C CA . ILE A 1 300 ? 13.334 -2.249 -35.060 1.00 87.94 300 ILE A CA 1
ATOM 2381 C C . ILE A 1 300 ? 12.665 -2.407 -36.437 1.00 87.94 300 ILE A C 1
ATOM 2383 O O . ILE A 1 300 ? 11.841 -1.580 -36.820 1.00 87.94 300 ILE A O 1
ATOM 2387 N N . LYS A 1 301 ? 13.053 -3.427 -37.210 1.00 83.56 301 LYS A N 1
ATOM 2388 C CA . LYS A 1 301 ? 12.529 -3.668 -38.565 1.00 83.56 301 LYS A CA 1
ATOM 2389 C C . LYS A 1 301 ? 11.252 -4.513 -38.591 1.00 83.56 301 LYS A C 1
ATOM 2391 O O . LYS A 1 301 ? 10.627 -4.571 -39.648 1.00 83.56 301 LYS A O 1
ATOM 2396 N N . ALA A 1 302 ? 10.948 -5.209 -37.497 1.00 64.62 302 ALA A N 1
ATOM 2397 C CA . ALA A 1 302 ? 9.773 -6.062 -37.336 1.00 64.62 302 ALA A CA 1
ATOM 2398 C C . ALA A 1 302 ? 8.530 -5.232 -36.992 1.00 64.62 302 ALA A C 1
ATOM 2400 O O . ALA A 1 302 ? 7.438 -5.629 -37.454 1.00 64.62 302 ALA A O 1
#